Protein AF-A0A084VIP2-F1 (afdb_monomer_lite)

pLDDT: mean 84.29, std 18.74, range [33.94, 98.69]

Structure (mmCIF, N/CA/C/O backbone):
data_AF-A0A084VIP2-F1
#
_entry.id   AF-A0A084VIP2-F1
#
loop_
_atom_site.group_PDB
_atom_site.id
_atom_site.type_symbol
_atom_site.label_atom_id
_atom_site.label_alt_id
_atom_site.label_comp_id
_atom_site.label_asym_id
_atom_site.label_entity_id
_atom_site.label_seq_id
_atom_site.pdbx_PDB_ins_code
_atom_site.Cartn_x
_atom_site.Cartn_y
_atom_site.Cartn_z
_atom_site.occupancy
_atom_site.B_iso_or_equiv
_atom_site.auth_seq_id
_atom_site.auth_comp_id
_atom_site.auth_asym_id
_atom_site.auth_atom_id
_atom_site.pdbx_PDB_model_num
ATOM 1 N N . MET A 1 1 ? -12.030 6.579 34.244 1.00 34.41 1 MET A N 1
ATOM 2 C CA . MET A 1 1 ? -10.905 5.623 34.224 1.00 34.41 1 MET A CA 1
ATOM 3 C C . MET A 1 1 ? -10.570 5.376 32.767 1.00 34.41 1 MET A C 1
ATOM 5 O O . MET A 1 1 ? -11.435 4.895 32.051 1.00 34.41 1 MET A O 1
ATOM 9 N N . ALA A 1 2 ? -9.403 5.825 32.306 1.00 33.94 2 ALA A N 1
ATOM 10 C CA . ALA A 1 2 ? -8.971 5.608 30.931 1.00 33.94 2 ALA A CA 1
ATOM 11 C C . ALA A 1 2 ? -8.648 4.119 30.763 1.00 33.94 2 ALA A C 1
ATOM 13 O O . ALA A 1 2 ? -7.694 3.624 31.359 1.00 33.94 2 ALA A O 1
ATOM 14 N N . SER A 1 3 ? -9.492 3.402 30.023 1.00 40.38 3 SER A N 1
ATOM 15 C CA . SER A 1 3 ? -9.168 2.065 29.538 1.00 40.38 3 SER A CA 1
ATOM 16 C C . SER A 1 3 ? -7.944 2.210 28.644 1.00 40.38 3 SER A C 1
ATOM 18 O O . SER A 1 3 ? -8.031 2.834 27.589 1.00 40.38 3 SER A O 1
ATOM 20 N N . ALA A 1 4 ? -6.796 1.693 29.077 1.00 49.38 4 ALA A N 1
ATOM 21 C CA . ALA A 1 4 ? -5.682 1.472 28.171 1.00 49.38 4 ALA A CA 1
ATOM 22 C C . ALA A 1 4 ? -6.217 0.625 27.010 1.00 49.38 4 ALA A C 1
ATOM 24 O O . ALA A 1 4 ? -6.845 -0.406 27.255 1.00 49.38 4 ALA A O 1
ATOM 25 N N . ASN A 1 5 ? -6.047 1.085 25.771 1.00 54.66 5 ASN A N 1
ATOM 26 C CA . ASN A 1 5 ? -6.392 0.292 24.597 1.00 54.66 5 ASN A CA 1
ATOM 27 C C . ASN A 1 5 ? -5.588 -1.014 24.668 1.00 54.66 5 ASN A C 1
ATOM 29 O O . ASN A 1 5 ? -4.387 -1.029 24.418 1.00 54.66 5 ASN A O 1
ATOM 33 N N . GLN A 1 6 ? -6.241 -2.096 25.088 1.00 73.62 6 GLN A N 1
ATOM 34 C CA . GLN A 1 6 ? -5.638 -3.414 25.234 1.00 73.62 6 GLN A CA 1
ATOM 35 C C . GLN A 1 6 ? -5.679 -4.096 23.865 1.00 73.62 6 GLN A C 1
ATOM 37 O O . GLN A 1 6 ? -6.538 -4.929 23.586 1.00 73.62 6 GLN A O 1
ATOM 42 N N . PHE A 1 7 ? -4.774 -3.690 22.979 1.00 88.81 7 PHE A N 1
ATOM 43 C CA . PHE A 1 7 ? -4.465 -4.458 21.780 1.00 88.81 7 PHE A CA 1
ATOM 44 C C . PHE A 1 7 ? -3.098 -5.121 21.929 1.00 88.81 7 PHE A C 1
ATOM 46 O O . PHE A 1 7 ? -2.255 -4.707 22.724 1.00 88.81 7 PHE A O 1
ATOM 53 N N . GLN A 1 8 ? -2.893 -6.188 21.171 1.00 93.31 8 GLN A N 1
ATOM 54 C CA . GLN A 1 8 ? -1.613 -6.867 21.046 1.00 93.31 8 GLN A CA 1
ATOM 55 C C . GLN A 1 8 ? -1.122 -6.703 19.618 1.00 93.31 8 GLN A C 1
ATOM 57 O O . GLN A 1 8 ? -1.891 -6.939 18.692 1.00 93.31 8 GLN A O 1
ATOM 62 N N . ILE A 1 9 ? 0.146 -6.334 19.453 1.00 94.50 9 ILE A N 1
ATOM 63 C CA . ILE A 1 9 ? 0.820 -6.294 18.154 1.00 94.50 9 ILE A CA 1
ATOM 64 C C . ILE A 1 9 ? 1.781 -7.478 18.085 1.00 94.50 9 ILE A C 1
ATOM 66 O O . ILE A 1 9 ? 2.622 -7.655 18.968 1.00 94.50 9 ILE A O 1
ATOM 70 N N . GLN A 1 10 ? 1.669 -8.283 17.036 1.00 94.44 10 GLN A N 1
ATOM 71 C CA . GLN A 1 10 ? 2.548 -9.416 16.773 1.00 94.44 10 GLN A CA 1
ATOM 72 C C . GLN A 1 10 ? 3.010 -9.392 15.322 1.00 94.44 10 GLN A C 1
ATOM 74 O O . GLN A 1 10 ? 2.253 -9.054 14.421 1.00 94.44 10 GLN A O 1
ATOM 79 N N . GLU A 1 11 ? 4.252 -9.791 15.089 1.00 95.62 11 GLU A N 1
ATOM 80 C CA . GLU A 1 11 ? 4.781 -10.011 13.747 1.00 95.62 11 GLU A CA 1
ATOM 81 C C . GLU A 1 11 ? 4.811 -11.515 13.484 1.00 95.62 11 GLU A C 1
ATOM 83 O O . GLU A 1 11 ? 5.317 -12.285 14.303 1.00 95.62 11 GLU A O 1
ATOM 88 N N . LYS A 1 12 ? 4.209 -11.940 12.376 1.00 93.62 12 LYS A N 1
ATOM 89 C CA . LYS A 1 12 ? 3.992 -13.345 12.032 1.00 93.62 12 LYS A CA 1
ATOM 90 C C . LYS A 1 12 ? 4.479 -13.628 10.620 1.00 93.62 12 LYS A C 1
ATOM 92 O O . LYS A 1 12 ? 4.479 -12.751 9.764 1.00 93.62 12 LYS A O 1
ATOM 97 N N . GLN A 1 13 ? 4.852 -14.879 10.380 1.00 92.81 13 GLN A N 1
ATOM 98 C CA . GLN A 1 13 ? 5.067 -15.409 9.038 1.00 92.81 13 GLN A CA 1
ATOM 99 C C . GLN A 1 13 ? 3.823 -16.193 8.630 1.00 92.81 13 GLN A C 1
ATOM 101 O O . GLN A 1 13 ? 3.463 -17.164 9.294 1.00 92.81 13 GLN A O 1
ATOM 106 N N . ILE A 1 14 ? 3.151 -15.754 7.569 1.00 88.44 14 ILE A N 1
ATOM 107 C CA . ILE A 1 14 ? 1.922 -16.367 7.054 1.00 88.44 14 ILE A CA 1
ATOM 108 C C . ILE A 1 14 ? 2.112 -16.577 5.556 1.00 88.44 14 ILE A C 1
ATOM 110 O O . ILE A 1 14 ? 2.332 -15.621 4.819 1.00 88.44 14 ILE A O 1
ATOM 114 N N . ASP A 1 15 ? 2.066 -17.832 5.108 1.00 84.38 15 ASP A N 1
ATOM 115 C CA . ASP A 1 15 ? 2.255 -18.213 3.700 1.00 84.38 15 ASP A CA 1
ATOM 116 C C . ASP A 1 15 ? 3.543 -17.640 3.073 1.00 84.38 15 ASP A C 1
ATOM 118 O O . ASP A 1 15 ? 3.556 -17.198 1.927 1.00 84.38 15 ASP A O 1
ATOM 122 N N . GLY A 1 16 ? 4.629 -17.602 3.854 1.00 85.44 16 GLY A N 1
ATOM 123 C CA . GLY A 1 16 ? 5.923 -17.056 3.426 1.00 85.44 16 GLY A CA 1
ATOM 124 C C . GLY A 1 16 ? 6.008 -15.526 3.395 1.00 85.44 16 GLY A C 1
ATOM 125 O O . GLY A 1 16 ? 7.004 -14.995 2.913 1.00 85.44 16 GLY A O 1
ATOM 126 N N . ARG A 1 17 ? 4.990 -14.820 3.900 1.00 87.81 17 ARG A N 1
ATOM 127 C CA . ARG A 1 17 ? 4.944 -13.356 3.977 1.00 87.81 17 ARG A CA 1
ATOM 128 C C . ARG A 1 17 ? 5.006 -12.887 5.426 1.00 87.81 17 ARG A C 1
ATOM 130 O O . ARG A 1 17 ? 4.357 -13.462 6.304 1.00 87.81 17 ARG A O 1
ATOM 137 N N . THR A 1 18 ? 5.736 -11.801 5.661 1.00 94.00 18 THR A N 1
ATOM 138 C CA . THR A 1 18 ? 5.743 -11.105 6.951 1.00 94.00 18 THR A CA 1
ATOM 139 C C . THR A 1 18 ? 4.454 -10.295 7.102 1.00 94.00 18 THR A C 1
ATOM 141 O O . THR A 1 18 ? 4.144 -9.446 6.265 1.00 94.00 18 THR A O 1
ATOM 144 N N . VAL A 1 19 ? 3.716 -10.540 8.183 1.00 95.88 19 VAL A N 1
ATOM 145 C CA . VAL A 1 19 ? 2.449 -9.874 8.505 1.00 95.88 19 VAL A CA 1
ATOM 146 C C . VAL A 1 19 ? 2.528 -9.281 9.905 1.00 95.88 19 VAL A C 1
ATOM 148 O O . VAL A 1 19 ? 2.906 -9.975 10.850 1.00 95.88 19 VAL A O 1
ATOM 151 N N . ILE A 1 20 ? 2.129 -8.020 10.064 1.00 97.12 20 ILE A N 1
ATOM 152 C CA . ILE A 1 20 ? 1.879 -7.437 11.387 1.00 97.12 20 ILE A CA 1
ATOM 153 C C . ILE A 1 20 ? 0.404 -7.644 11.715 1.00 97.12 20 ILE A C 1
ATOM 155 O O . ILE A 1 20 ? -0.470 -7.098 11.051 1.00 97.12 20 ILE A O 1
ATOM 159 N N . GLU A 1 21 ? 0.119 -8.437 12.739 1.00 96.62 21 GLU A N 1
ATOM 160 C CA . GLU A 1 21 ? -1.232 -8.689 13.225 1.00 96.62 21 GLU A CA 1
ATOM 161 C C . GLU A 1 21 ? -1.470 -7.945 14.539 1.00 96.62 21 GLU A C 1
ATOM 163 O O . GLU A 1 21 ? -0.695 -8.049 15.491 1.00 96.62 21 GLU A O 1
ATOM 168 N N . ILE A 1 22 ? -2.558 -7.185 14.573 1.00 97.69 22 ILE A N 1
ATOM 169 C CA . ILE A 1 22 ? -2.972 -6.335 15.676 1.00 97.69 22 ILE A CA 1
ATOM 170 C C . ILE A 1 22 ? -4.345 -6.813 16.121 1.00 97.69 22 ILE A C 1
ATOM 172 O O . ILE A 1 22 ? -5.312 -6.685 15.374 1.00 97.69 22 ILE A O 1
ATOM 176 N N . THR A 1 23 ? -4.438 -7.372 17.324 1.00 96.94 23 THR A N 1
ATOM 177 C CA . THR A 1 23 ? -5.677 -7.973 17.837 1.00 96.94 23 THR A CA 1
ATOM 178 C C . THR A 1 23 ? -6.172 -7.261 19.086 1.00 96.94 23 THR A C 1
ATOM 180 O O . THR A 1 23 ? -5.371 -6.965 19.972 1.00 96.94 23 THR A O 1
ATOM 183 N N . GLY A 1 24 ? -7.479 -7.053 19.213 1.00 95.19 24 GLY A N 1
ATOM 184 C CA . GLY A 1 24 ? -8.096 -6.454 20.398 1.00 95.19 24 GLY A CA 1
ATOM 185 C C . GLY A 1 24 ? -9.598 -6.721 20.475 1.00 95.19 24 GLY A C 1
ATOM 186 O O . GLY A 1 24 ? -10.170 -7.366 19.601 1.00 95.19 24 GLY A O 1
ATOM 187 N N . VAL A 1 25 ? -10.253 -6.227 21.526 1.00 93.50 25 VAL A N 1
ATOM 188 C CA . VAL A 1 25 ? -11.727 -6.274 21.618 1.00 93.50 25 VAL A CA 1
ATOM 189 C C . VAL A 1 25 ? -12.334 -5.084 20.881 1.00 93.50 25 VAL A C 1
ATOM 191 O O . VAL A 1 25 ? -13.153 -5.253 19.981 1.00 93.50 25 VAL A O 1
ATOM 194 N N . GLN A 1 26 ? -11.858 -3.887 21.227 1.00 95.25 26 GLN A N 1
ATOM 195 C CA . GLN A 1 26 ? -12.171 -2.624 20.568 1.00 95.25 26 GLN A CA 1
ATOM 196 C C . GLN A 1 26 ? -10.855 -1.933 20.218 1.00 95.25 26 GLN A C 1
ATOM 198 O O . GLN A 1 26 ? -9.967 -1.831 21.068 1.00 95.25 26 GLN A O 1
ATOM 203 N N . ILE A 1 27 ? -10.710 -1.476 18.976 1.00 96.88 27 ILE A N 1
ATOM 204 C CA . ILE A 1 27 ? -9.491 -0.804 18.513 1.00 96.88 27 ILE A CA 1
ATOM 205 C C . ILE A 1 27 ? -9.851 0.572 17.968 1.00 96.88 27 ILE A C 1
ATOM 207 O O . ILE A 1 27 ? -10.703 0.713 17.094 1.00 96.88 27 ILE A O 1
ATOM 211 N N . VAL A 1 28 ? -9.159 1.598 18.456 1.00 97.19 28 VAL A N 1
ATOM 212 C CA . VAL A 1 28 ? -9.254 2.956 17.914 1.00 97.19 28 VAL A CA 1
ATOM 213 C C . VAL A 1 28 ? -7.991 3.257 17.119 1.00 97.19 28 VAL A C 1
ATOM 215 O O . VAL A 1 28 ? -6.918 3.456 17.695 1.00 97.19 28 VAL A O 1
ATOM 218 N N . ILE A 1 29 ? -8.135 3.330 15.797 1.00 96.94 29 ILE A N 1
ATOM 219 C CA . ILE A 1 29 ? -7.083 3.743 14.868 1.00 96.94 29 ILE A CA 1
ATOM 220 C C . ILE A 1 29 ? -6.960 5.266 14.962 1.00 96.94 29 ILE A C 1
ATOM 222 O O . ILE A 1 29 ? -7.592 6.016 14.222 1.00 96.94 29 ILE A O 1
ATOM 226 N N . SER A 1 30 ? -6.198 5.704 15.957 1.00 96.75 30 SER A N 1
ATOM 227 C CA . SER A 1 30 ? -5.865 7.098 16.266 1.00 96.75 30 SER A CA 1
ATOM 228 C C . SER A 1 30 ? -4.427 7.417 15.862 1.00 96.75 30 SER A C 1
ATOM 230 O O . SER A 1 30 ? -3.646 6.507 15.600 1.00 96.75 30 SER A O 1
ATOM 232 N N . ASP A 1 31 ? -4.038 8.692 15.885 1.00 95.06 31 ASP A N 1
ATOM 233 C CA . ASP A 1 31 ? -2.664 9.095 15.547 1.00 95.06 31 ASP A CA 1
ATOM 234 C C . ASP A 1 31 ? -1.617 8.424 16.461 1.00 95.06 31 ASP A C 1
ATOM 236 O O . ASP A 1 31 ? -0.540 8.050 16.004 1.00 95.06 31 ASP A O 1
ATOM 240 N N . LEU A 1 32 ? -1.950 8.194 17.740 1.00 93.62 32 LEU A N 1
ATOM 241 C CA . LEU A 1 32 ? -1.085 7.458 18.673 1.00 93.62 32 LEU A CA 1
ATOM 242 C C . LEU A 1 32 ? -0.939 5.983 18.284 1.00 93.62 32 LEU A C 1
ATOM 244 O O . LEU A 1 32 ? 0.167 5.449 18.312 1.00 93.62 32 LEU A O 1
ATOM 248 N N . PHE A 1 33 ? -2.045 5.344 17.897 1.00 94.75 33 PHE A N 1
ATOM 249 C CA . PHE A 1 33 ? -2.036 3.967 17.406 1.00 94.75 33 PHE A CA 1
ATOM 250 C C . PHE A 1 33 ? -1.199 3.853 16.127 1.00 94.75 33 PHE A C 1
ATOM 252 O O . PHE A 1 33 ? -0.332 2.990 16.032 1.00 94.75 33 PHE A O 1
ATOM 259 N N . ILE A 1 34 ? -1.408 4.759 15.168 1.00 96.31 34 ILE A N 1
ATOM 260 C CA . ILE A 1 34 ? -0.655 4.779 13.912 1.00 96.31 34 ILE A CA 1
ATOM 261 C C . ILE A 1 34 ? 0.834 4.968 14.173 1.00 96.31 34 ILE A C 1
ATOM 263 O O . ILE A 1 34 ? 1.629 4.204 13.639 1.00 96.31 34 ILE A O 1
ATOM 267 N N . HIS A 1 35 ? 1.225 5.885 15.057 1.00 95.06 35 HIS A N 1
ATOM 268 C CA . HIS A 1 35 ? 2.633 6.078 15.399 1.00 95.06 35 HIS A CA 1
ATOM 269 C C . HIS A 1 35 ? 3.296 4.801 15.954 1.00 95.06 35 HIS A C 1
ATOM 271 O O . HIS A 1 35 ? 4.450 4.500 15.629 1.00 95.06 35 HIS A O 1
ATOM 277 N N . GLU A 1 36 ? 2.589 4.034 16.788 1.00 94.38 36 GLU A N 1
ATOM 278 C CA . GLU A 1 36 ? 3.085 2.757 17.316 1.00 94.38 36 GLU A CA 1
ATOM 279 C C . GLU A 1 36 ? 3.261 1.712 16.203 1.00 94.38 36 GLU A C 1
ATOM 281 O O . GLU A 1 36 ? 4.320 1.084 16.099 1.00 94.38 36 GLU A O 1
ATOM 286 N N . VAL A 1 37 ? 2.271 1.582 15.315 1.00 95.50 37 VAL A N 1
ATOM 287 C CA . VAL A 1 37 ? 2.325 0.647 14.181 1.00 95.50 37 VAL A CA 1
ATOM 288 C C . VAL A 1 37 ? 3.413 1.041 13.180 1.00 95.50 37 VAL A C 1
ATOM 290 O O . VAL A 1 37 ? 4.195 0.192 12.759 1.00 95.50 37 VAL A O 1
ATOM 293 N N . GLU A 1 38 ? 3.540 2.323 12.845 1.00 96.19 38 GLU A N 1
ATOM 294 C CA . GLU A 1 38 ? 4.585 2.839 11.953 1.00 96.19 38 GLU A CA 1
ATOM 295 C C . GLU A 1 38 ? 5.990 2.634 12.527 1.00 96.19 38 GLU A C 1
ATOM 297 O O . GLU A 1 38 ? 6.930 2.330 11.791 1.00 96.19 38 GLU A O 1
ATOM 302 N N . SER A 1 39 ? 6.148 2.753 13.849 1.00 93.94 39 SER A N 1
ATOM 303 C CA . SER A 1 39 ? 7.419 2.455 14.521 1.00 93.94 39 SER A CA 1
ATOM 304 C C . SER A 1 39 ? 7.813 0.986 14.352 1.00 93.94 39 SER A C 1
ATOM 306 O O . SER A 1 39 ? 8.994 0.686 14.172 1.00 93.94 39 SER A O 1
ATOM 308 N N . LYS A 1 40 ? 6.830 0.076 14.351 1.00 92.62 40 LYS A N 1
ATOM 309 C CA . LYS A 1 40 ? 7.043 -1.348 14.080 1.00 92.62 40 LYS A CA 1
ATOM 310 C C . LYS A 1 40 ? 7.307 -1.621 12.596 1.00 92.62 40 LYS A C 1
ATOM 312 O O . LYS A 1 40 ? 8.224 -2.378 12.286 1.00 92.62 40 LYS A O 1
ATOM 317 N N . LEU A 1 41 ? 6.572 -0.971 11.690 1.00 92.94 41 LEU A N 1
ATOM 318 C CA . LEU A 1 41 ? 6.761 -1.094 10.239 1.00 92.94 41 LEU A CA 1
ATOM 319 C C . LEU A 1 41 ? 8.168 -0.683 9.801 1.00 92.94 41 LEU A C 1
ATOM 321 O O . LEU A 1 41 ? 8.777 -1.377 8.999 1.00 92.94 41 LEU A O 1
ATOM 325 N N . LYS A 1 42 ? 8.740 0.378 10.384 1.00 91.81 42 LYS A N 1
ATOM 326 C CA . LYS A 1 42 ? 10.125 0.807 10.100 1.00 91.81 42 LYS A CA 1
ATOM 327 C C . LYS A 1 42 ? 11.189 -0.243 10.442 1.00 91.81 42 LYS A C 1
ATOM 329 O O . LYS A 1 42 ? 12.324 -0.120 9.995 1.00 91.81 42 LYS A O 1
ATOM 334 N N . GLN A 1 43 ? 10.848 -1.237 11.260 1.00 91.81 43 GLN A N 1
ATOM 335 C CA . GLN A 1 43 ? 11.746 -2.305 11.706 1.00 91.81 43 GLN A CA 1
ATOM 336 C C . GLN A 1 43 ? 11.388 -3.667 11.093 1.00 91.81 43 GLN A C 1
ATOM 338 O O . GLN A 1 43 ? 12.000 -4.669 11.453 1.00 91.81 43 GLN A O 1
ATOM 343 N N . SER A 1 44 ? 10.393 -3.716 10.204 1.00 92.25 44 SER A N 1
ATOM 344 C CA . SER A 1 44 ? 9.842 -4.949 9.648 1.00 92.25 44 SER A CA 1
ATOM 345 C C . SER A 1 44 ? 9.810 -4.893 8.121 1.00 92.25 44 SER A C 1
ATOM 347 O O . SER A 1 44 ? 9.668 -3.833 7.519 1.00 92.25 44 SER A O 1
ATOM 349 N N . SER A 1 45 ? 9.906 -6.059 7.482 1.00 92.62 45 SER A N 1
ATOM 350 C CA . SER A 1 45 ? 9.650 -6.221 6.047 1.00 92.62 45 SER A CA 1
ATOM 351 C C . SER A 1 45 ? 8.175 -6.484 5.735 1.00 92.62 45 SER A C 1
ATOM 353 O O . SER A 1 45 ? 7.853 -6.907 4.630 1.00 92.62 45 SER A O 1
ATOM 355 N N . ALA A 1 46 ? 7.272 -6.279 6.701 1.00 94.50 46 ALA A N 1
AT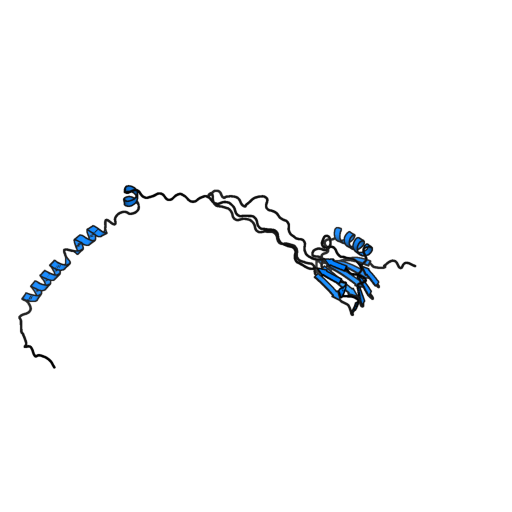OM 356 C CA . ALA A 1 46 ? 5.856 -6.555 6.524 1.00 94.50 46 ALA A CA 1
ATOM 357 C C . ALA A 1 46 ? 5.264 -5.811 5.321 1.00 94.50 46 ALA A C 1
ATOM 359 O O . ALA A 1 46 ? 5.397 -4.592 5.163 1.00 94.50 46 ALA A O 1
ATOM 360 N N . GLU A 1 47 ? 4.577 -6.577 4.484 1.00 91.94 47 GLU A N 1
ATOM 36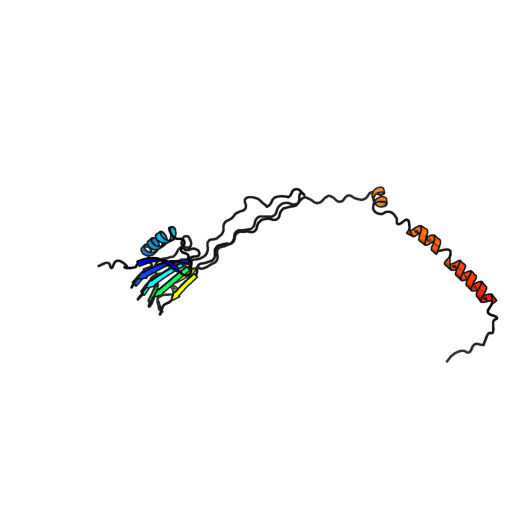1 C CA . GLU A 1 47 ? 3.802 -6.080 3.346 1.00 91.94 47 GLU A CA 1
ATOM 362 C C . GLU A 1 47 ? 2.308 -6.039 3.672 1.00 91.94 47 GLU A C 1
ATOM 364 O O . GLU A 1 47 ? 1.539 -5.418 2.947 1.00 91.94 47 GLU A O 1
ATOM 369 N N . GLU A 1 48 ? 1.887 -6.689 4.760 1.00 95.62 48 GLU A N 1
ATOM 370 C CA . GLU A 1 48 ? 0.490 -6.803 5.165 1.00 95.62 48 GLU A CA 1
ATOM 371 C C . GLU A 1 48 ? 0.321 -6.486 6.656 1.00 95.62 48 GLU A C 1
ATOM 373 O O . GLU A 1 48 ? 1.069 -6.973 7.510 1.00 95.62 48 GLU A O 1
ATOM 378 N N . ILE A 1 49 ? -0.685 -5.672 6.964 1.00 97.75 49 ILE A N 1
ATOM 379 C CA . ILE A 1 49 ? -1.093 -5.312 8.316 1.00 97.75 49 ILE A CA 1
ATOM 380 C C . ILE A 1 49 ? -2.533 -5.781 8.510 1.00 97.75 49 ILE A C 1
ATOM 382 O O . ILE A 1 49 ? -3.428 -5.401 7.757 1.00 97.75 49 ILE A O 1
ATOM 386 N N . ARG A 1 50 ? -2.770 -6.597 9.537 1.00 97.62 50 ARG A N 1
ATOM 387 C CA . ARG A 1 50 ? -4.098 -7.087 9.917 1.00 97.62 50 ARG A CA 1
ATOM 388 C C . ARG A 1 50 ? -4.525 -6.442 11.220 1.00 97.62 50 ARG A C 1
ATOM 390 O O . ARG A 1 50 ? -3.868 -6.631 12.233 1.00 97.62 50 ARG A O 1
ATOM 397 N N . ILE A 1 51 ? -5.634 -5.721 11.208 1.00 98.06 51 ILE A N 1
ATOM 398 C CA . ILE A 1 51 ? -6.248 -5.118 12.388 1.00 98.06 51 ILE A CA 1
ATOM 399 C C . ILE A 1 51 ? -7.544 -5.874 12.658 1.00 98.06 51 ILE A C 1
ATOM 401 O O . ILE A 1 51 ? -8.505 -5.774 11.897 1.00 98.06 51 ILE A O 1
ATOM 405 N N . ILE A 1 52 ? -7.553 -6.663 13.726 1.00 97.62 52 ILE A N 1
ATOM 406 C CA . ILE A 1 52 ? -8.623 -7.595 14.063 1.00 97.62 52 ILE A CA 1
ATOM 407 C C . ILE A 1 52 ? -9.204 -7.201 15.418 1.00 97.62 52 ILE A C 1
ATOM 409 O O . ILE A 1 52 ? -8.534 -7.290 16.447 1.00 97.62 52 ILE A O 1
ATOM 413 N N . ALA A 1 53 ? -10.466 -6.794 15.431 1.00 96.00 53 ALA A N 1
ATOM 414 C CA . ALA A 1 53 ? -11.221 -6.558 16.650 1.00 96.00 53 ALA A CA 1
ATOM 415 C C . ALA A 1 53 ? -12.372 -7.557 16.765 1.00 96.00 53 ALA A C 1
ATOM 417 O O . ALA A 1 53 ? -13.019 -7.877 15.771 1.00 96.00 53 ALA A O 1
ATOM 418 N N . THR A 1 54 ? -12.667 -8.043 17.969 1.00 93.06 54 THR A N 1
ATOM 419 C CA . THR A 1 54 ? -13.832 -8.924 18.161 1.00 93.06 54 THR A CA 1
ATOM 420 C C . THR A 1 54 ? -15.155 -8.161 18.135 1.00 93.06 54 THR A C 1
ATOM 422 O O . THR A 1 54 ? -16.167 -8.741 17.759 1.00 93.06 54 THR A O 1
ATOM 425 N N . GLU A 1 55 ? -15.159 -6.882 18.526 1.00 93.12 55 GLU A N 1
ATOM 426 C CA . GLU A 1 55 ? -16.358 -6.036 18.540 1.00 93.12 55 GLU A CA 1
ATOM 427 C C . GLU A 1 55 ? -16.263 -4.917 17.504 1.00 93.12 55 GLU A C 1
ATOM 429 O O . GLU A 1 55 ? -16.913 -4.989 16.462 1.00 93.12 55 GLU A O 1
ATOM 434 N N . CYS A 1 56 ? -15.462 -3.877 17.766 1.00 95.56 56 CYS A N 1
ATOM 435 C CA . CYS A 1 56 ? -15.469 -2.686 16.925 1.00 95.56 56 CYS A CA 1
ATOM 436 C C . CYS A 1 56 ? -14.090 -2.106 16.608 1.00 95.56 56 CYS A C 1
ATOM 438 O O . CYS A 1 56 ? -13.154 -2.153 17.411 1.00 95.56 56 CYS A O 1
ATOM 440 N N . ILE A 1 57 ? -13.993 -1.505 15.421 1.00 98.25 57 ILE A N 1
ATOM 441 C CA . ILE A 1 57 ? -12.860 -0.675 15.011 1.00 98.25 57 ILE A CA 1
ATOM 442 C C . ILE A 1 57 ? -13.363 0.736 14.731 1.00 98.25 57 ILE A C 1
ATOM 444 O O . ILE A 1 57 ? -14.262 0.941 13.918 1.00 98.25 57 ILE A O 1
ATOM 448 N N . THR A 1 58 ? -12.763 1.726 15.388 1.00 98.31 58 THR A N 1
ATOM 449 C CA . THR A 1 58 ? -13.001 3.141 15.085 1.00 98.31 58 THR A CA 1
ATOM 450 C C . THR A 1 58 ? -11.843 3.685 14.265 1.00 98.31 58 THR A C 1
ATOM 452 O O . THR A 1 58 ? -10.714 3.751 14.750 1.00 98.31 58 THR A O 1
ATOM 455 N N . ILE A 1 59 ? -12.124 4.106 13.035 1.00 98.50 59 ILE A N 1
ATOM 456 C CA . ILE A 1 59 ? -11.154 4.755 12.158 1.00 98.50 59 ILE A CA 1
ATOM 457 C C . ILE A 1 59 ? -11.157 6.257 12.453 1.00 98.50 59 ILE A C 1
ATOM 459 O O . ILE A 1 59 ? -12.187 6.931 12.352 1.00 98.50 59 ILE A O 1
ATOM 463 N N . GLY A 1 60 ? -10.002 6.786 12.850 1.00 97.94 60 GLY A N 1
ATOM 464 C CA . GLY A 1 60 ? -9.843 8.185 13.242 1.00 97.94 60 GLY A CA 1
ATOM 465 C C . GLY A 1 60 ? -8.463 8.765 12.945 1.00 97.94 60 GLY A C 1
ATOM 466 O O . GLY A 1 60 ? -8.112 9.791 13.529 1.00 97.94 60 GLY A O 1
ATOM 467 N N . ALA A 1 61 ? -7.690 8.143 12.058 1.00 98.19 61 ALA A N 1
ATOM 468 C CA . ALA A 1 61 ? -6.381 8.620 11.635 1.00 98.19 61 ALA A CA 1
ATOM 469 C C . ALA A 1 61 ? -6.120 8.291 10.163 1.00 98.19 61 ALA A C 1
ATOM 471 O O . ALA A 1 61 ? -6.648 7.310 9.627 1.00 98.19 61 ALA A O 1
ATOM 472 N N . ASP A 1 62 ? -5.307 9.143 9.545 1.00 98.44 62 ASP A N 1
ATOM 473 C CA . ASP A 1 62 ? -4.847 8.996 8.169 1.00 98.44 62 ASP A CA 1
ATOM 474 C C . ASP A 1 62 ? -3.694 7.995 8.084 1.00 98.44 62 ASP A C 1
ATOM 476 O O . ASP A 1 62 ? -2.882 7.889 9.005 1.00 98.44 62 ASP A O 1
ATOM 480 N N . LEU A 1 63 ? -3.580 7.325 6.938 1.00 98.31 63 LEU A N 1
ATOM 481 C CA . LEU A 1 63 ? -2.401 6.543 6.571 1.00 98.31 63 LEU A CA 1
ATOM 482 C C . LEU A 1 63 ? -1.714 7.268 5.427 1.00 98.31 63 LEU A C 1
ATOM 484 O O . LEU A 1 63 ? -2.303 7.454 4.363 1.00 98.31 63 LEU A O 1
ATOM 488 N N . LYS A 1 64 ? -0.489 7.734 5.665 1.00 97.94 64 LYS A N 1
ATOM 489 C CA . LYS A 1 64 ? 0.245 8.545 4.692 1.00 97.94 64 LYS A CA 1
ATOM 490 C C . LYS A 1 64 ? 1.092 7.659 3.789 1.00 97.94 64 LYS A C 1
ATOM 492 O O . LYS A 1 64 ? 1.906 6.879 4.289 1.00 97.94 64 LYS A O 1
ATOM 497 N N . GLN A 1 65 ? 0.989 7.878 2.480 1.00 96.81 65 GLN A N 1
ATOM 498 C CA . GLN A 1 65 ? 1.736 7.147 1.451 1.00 96.81 65 GLN A CA 1
ATOM 499 C C . GLN A 1 65 ? 3.242 7.084 1.726 1.00 96.81 65 GLN A C 1
ATOM 501 O O . GLN A 1 65 ? 3.850 6.042 1.535 1.00 96.81 65 GLN A O 1
ATOM 506 N N . THR A 1 66 ? 3.830 8.123 2.326 1.00 95.25 66 THR A N 1
ATOM 507 C CA . THR A 1 66 ? 5.253 8.153 2.718 1.00 95.25 66 THR A CA 1
ATOM 508 C C . THR A 1 66 ? 5.714 6.982 3.594 1.00 95.25 66 THR A C 1
ATOM 510 O O . THR A 1 66 ? 6.910 6.735 3.685 1.00 95.25 66 THR A O 1
ATOM 513 N N . ILE A 1 67 ? 4.797 6.315 4.303 1.00 95.56 67 ILE A N 1
ATOM 514 C CA . ILE A 1 67 ? 5.095 5.158 5.164 1.00 95.56 67 ILE A CA 1
ATOM 515 C C . ILE A 1 67 ? 4.295 3.924 4.727 1.00 95.56 67 ILE A C 1
ATOM 517 O O . ILE A 1 67 ? 4.777 2.800 4.849 1.00 95.56 67 ILE A O 1
ATOM 521 N N . TRP A 1 68 ? 3.079 4.131 4.224 1.00 97.50 68 TRP A N 1
ATOM 522 C CA . TRP A 1 68 ? 2.123 3.068 3.915 1.00 97.50 68 TRP A CA 1
ATOM 523 C C . TRP A 1 68 ? 2.094 2.662 2.436 1.00 97.50 68 TRP A C 1
ATOM 525 O O . TRP A 1 68 ? 1.273 1.822 2.066 1.00 97.50 68 TRP A O 1
ATOM 535 N N . HIS A 1 69 ? 2.979 3.216 1.600 1.00 96.62 69 HIS A N 1
ATOM 536 C CA . HIS A 1 69 ? 3.067 2.854 0.187 1.00 96.62 69 HIS A CA 1
ATOM 537 C C . HIS A 1 69 ? 3.209 1.337 -0.011 1.00 96.62 69 HIS A C 1
ATOM 539 O O . HIS A 1 69 ? 3.934 0.655 0.720 1.00 96.62 69 HIS A O 1
ATOM 545 N N . GLY A 1 70 ? 2.433 0.796 -0.952 1.00 95.38 70 GLY A N 1
ATOM 546 C CA . GLY A 1 70 ? 2.449 -0.628 -1.298 1.00 95.38 70 GLY A CA 1
ATOM 547 C C . GLY A 1 70 ? 1.932 -1.584 -0.211 1.00 95.38 70 GLY A C 1
ATOM 548 O O . GLY A 1 70 ? 1.914 -2.795 -0.433 1.00 95.38 70 GLY A O 1
ATOM 549 N N . LYS A 1 71 ? 1.497 -1.098 0.964 1.00 96.12 71 LYS A N 1
ATOM 550 C CA . LYS A 1 71 ? 1.079 -1.963 2.079 1.00 96.12 71 LYS A CA 1
ATOM 551 C C . LYS A 1 71 ? -0.357 -2.445 1.940 1.00 96.12 71 LYS A C 1
ATOM 553 O O . LYS A 1 71 ? -1.283 -1.673 1.714 1.00 96.12 71 LYS A O 1
ATOM 558 N N . ASN A 1 72 ? -0.548 -3.739 2.164 1.00 97.00 72 ASN A N 1
ATOM 559 C CA . ASN A 1 72 ? -1.861 -4.350 2.263 1.00 97.00 72 ASN A CA 1
ATOM 560 C C . ASN A 1 72 ? -2.421 -4.172 3.675 1.00 97.00 72 ASN A C 1
ATOM 562 O O . ASN A 1 72 ? -1.733 -4.407 4.667 1.00 97.00 72 ASN A O 1
ATOM 566 N N . ILE A 1 73 ? -3.688 -3.794 3.772 1.00 98.00 73 ILE A N 1
ATOM 567 C CA . ILE A 1 73 ? -4.388 -3.571 5.030 1.00 98.00 73 ILE A CA 1
ATOM 568 C C . ILE A 1 73 ? -5.618 -4.461 5.059 1.00 98.00 73 ILE A C 1
ATOM 570 O O . ILE A 1 73 ? -6.461 -4.416 4.164 1.00 98.00 73 ILE A O 1
ATOM 574 N N . VAL A 1 74 ? -5.745 -5.240 6.124 1.00 97.88 74 VAL A N 1
ATOM 575 C CA . VAL A 1 74 ? -6.930 -6.043 6.406 1.00 97.88 74 VAL A CA 1
ATOM 576 C C . VAL A 1 74 ? -7.538 -5.557 7.709 1.00 97.88 74 VAL A C 1
ATOM 578 O O . VAL A 1 74 ? -6.868 -5.514 8.736 1.00 97.88 74 VAL A O 1
ATOM 581 N N . VAL A 1 75 ? -8.818 -5.219 7.674 1.00 97.75 75 VAL A N 1
ATOM 582 C CA . VAL A 1 75 ? -9.612 -4.823 8.835 1.00 97.75 75 VAL A CA 1
ATOM 583 C C . VAL A 1 75 ? -10.692 -5.874 9.034 1.00 97.75 75 VAL A C 1
ATOM 585 O O . VAL A 1 75 ? -11.468 -6.137 8.118 1.00 97.75 75 VAL A O 1
ATOM 588 N N . LEU A 1 76 ? -10.748 -6.470 10.221 1.00 97.62 76 LEU A N 1
ATOM 589 C CA . LEU A 1 76 ? -11.761 -7.453 10.592 1.00 97.62 76 LEU A CA 1
ATOM 590 C C . LEU A 1 76 ? -12.408 -7.041 11.912 1.00 97.62 76 LEU A C 1
ATOM 592 O O . LEU A 1 76 ? -11.722 -6.964 12.927 1.00 97.62 76 LEU A O 1
ATOM 596 N N . ALA A 1 77 ? -13.713 -6.780 11.900 1.00 97.00 77 ALA A N 1
ATOM 597 C CA . ALA A 1 77 ? -14.488 -6.457 13.100 1.00 97.00 77 ALA A CA 1
ATOM 598 C C . ALA A 1 77 ? -15.980 -6.717 12.888 1.00 97.00 77 ALA A C 1
ATOM 600 O O . ALA A 1 77 ? -16.442 -6.685 11.750 1.00 97.00 77 ALA A O 1
ATOM 601 N N . ASP A 1 78 ? -16.764 -6.895 13.955 1.00 96.38 78 ASP A N 1
ATOM 602 C CA . ASP A 1 78 ? -18.225 -6.922 13.805 1.00 96.38 78 ASP A CA 1
ATOM 603 C C . ASP A 1 78 ? -18.745 -5.554 13.334 1.00 96.38 78 ASP A C 1
ATOM 605 O O . ASP A 1 78 ? -19.492 -5.487 12.364 1.00 96.38 78 ASP A O 1
ATOM 609 N N . TRP A 1 79 ? -18.263 -4.457 13.925 1.00 96.06 79 TRP A N 1
ATOM 610 C CA . TRP A 1 79 ? -18.642 -3.086 13.569 1.00 96.06 79 TRP A CA 1
ATOM 611 C C . TRP A 1 79 ? -17.423 -2.220 13.196 1.00 96.06 79 TRP A C 1
ATOM 613 O O . TRP A 1 79 ? -16.448 -2.173 13.945 1.00 96.06 79 TRP A O 1
ATOM 623 N N . VAL A 1 80 ? -17.499 -1.415 12.125 1.00 98.38 80 VAL A N 1
ATOM 624 C CA . VAL A 1 80 ? -16.529 -0.325 11.861 1.00 98.38 80 VAL A CA 1
ATOM 625 C C . VAL A 1 80 ? -17.199 1.055 11.871 1.00 98.38 80 VAL A C 1
ATOM 627 O O . VAL A 1 80 ? -18.190 1.260 11.182 1.00 98.38 80 VAL A O 1
ATOM 630 N N . THR A 1 81 ? -16.654 2.031 12.602 1.00 98.38 81 THR A N 1
ATOM 631 C CA . THR A 1 81 ? -17.120 3.437 12.572 1.00 98.38 81 THR A CA 1
ATOM 632 C C . THR A 1 81 ? -16.003 4.351 12.098 1.00 98.38 81 THR A C 1
ATOM 634 O O . THR A 1 81 ? -14.892 4.307 12.622 1.00 98.38 81 THR A O 1
ATOM 637 N N . VAL A 1 82 ? -16.299 5.237 11.149 1.00 98.62 82 VAL A N 1
ATOM 638 C CA . VAL A 1 82 ? -15.381 6.305 10.740 1.00 98.62 82 VAL A CA 1
ATOM 639 C C . VAL A 1 82 ? -15.743 7.577 11.512 1.00 98.62 82 VAL A C 1
ATOM 641 O O . VAL A 1 82 ? -16.843 8.117 11.384 1.00 98.62 82 VAL A O 1
ATOM 644 N N . SER A 1 83 ? -14.836 8.032 12.376 1.00 97.19 83 SER A N 1
ATOM 645 C CA . SER A 1 83 ? -15.112 9.106 13.350 1.00 97.19 83 SER A CA 1
ATOM 646 C C . SER A 1 83 ? -14.941 10.521 12.790 1.00 97.19 83 SER A C 1
ATOM 648 O O . SER A 1 83 ? -15.522 11.467 13.321 1.00 97.19 83 SER A O 1
ATOM 650 N N . LYS A 1 84 ? -14.153 10.677 11.724 1.00 97.06 84 LYS A N 1
ATOM 651 C CA . LYS A 1 84 ? -13.907 11.937 11.008 1.00 97.06 84 LYS A CA 1
ATOM 652 C C . LYS A 1 84 ? -13.471 11.635 9.574 1.00 97.06 84 LYS A C 1
ATOM 654 O O . LYS A 1 84 ? -13.147 10.489 9.279 1.00 97.06 84 LYS A O 1
ATOM 659 N N . SER A 1 85 ? -13.418 12.648 8.711 1.00 98.38 85 SER A N 1
ATOM 660 C CA . SER A 1 85 ? -12.817 12.494 7.382 1.00 98.38 85 SER A CA 1
ATOM 661 C C . SER A 1 85 ? -11.360 12.054 7.498 1.00 98.38 85 SER A C 1
ATOM 663 O O . SER A 1 85 ? -10.569 12.725 8.163 1.00 98.38 85 SER A O 1
ATOM 665 N N . VAL A 1 86 ? -11.037 10.929 6.870 1.00 98.25 86 VAL A N 1
ATOM 666 C CA . VAL A 1 86 ? -9.722 10.286 6.892 1.00 98.25 86 VAL A CA 1
ATOM 667 C C . VAL A 1 86 ? -9.382 9.733 5.513 1.00 98.25 86 VAL A C 1
ATOM 669 O O . VAL A 1 86 ? -10.257 9.284 4.768 1.00 98.25 86 VAL A O 1
ATOM 672 N N . THR A 1 87 ? -8.099 9.750 5.183 1.00 98.69 87 THR A N 1
ATOM 673 C CA . THR A 1 87 ? -7.547 9.189 3.953 1.00 98.69 87 THR A CA 1
ATOM 674 C C . THR A 1 87 ? -6.547 8.097 4.288 1.00 98.69 87 THR A C 1
ATOM 676 O O . THR A 1 87 ? -5.593 8.306 5.036 1.00 98.69 87 THR A O 1
ATOM 679 N N . TRP A 1 88 ? -6.770 6.920 3.723 1.00 98.62 88 TRP A N 1
ATOM 680 C CA . TRP A 1 88 ? -5.839 5.806 3.752 1.00 98.62 88 TRP A CA 1
ATOM 681 C C . TRP A 1 88 ? -5.158 5.712 2.395 1.00 98.62 88 TRP A C 1
ATOM 683 O O . TRP A 1 88 ? -5.751 5.219 1.437 1.00 98.62 88 TRP A O 1
ATOM 693 N N . ASP A 1 89 ? -3.934 6.224 2.310 1.00 98.62 89 ASP A N 1
ATOM 694 C CA . ASP A 1 89 ? -3.148 6.205 1.084 1.00 98.62 89 ASP A CA 1
ATOM 695 C C . ASP A 1 89 ? -2.088 5.106 1.142 1.00 98.62 89 ASP A C 1
ATOM 697 O O . ASP A 1 89 ? -1.057 5.231 1.805 1.00 98.62 89 ASP A O 1
ATOM 701 N N . VAL A 1 90 ? -2.394 4.014 0.447 1.00 98.31 90 VAL A N 1
ATOM 702 C CA . VAL A 1 90 ? -1.532 2.842 0.266 1.00 98.31 90 VAL A CA 1
ATOM 703 C C . VAL A 1 90 ? -0.980 2.770 -1.159 1.00 98.31 90 VAL A C 1
ATOM 705 O O . VAL A 1 90 ? -0.499 1.721 -1.589 1.00 98.31 90 VAL A O 1
ATOM 708 N N . SER A 1 91 ? -1.063 3.863 -1.925 1.00 98.50 91 SER A N 1
ATOM 709 C CA . SER A 1 91 ? -0.547 3.919 -3.296 1.00 98.50 91 SER A CA 1
ATOM 710 C C . SER A 1 91 ? 0.947 3.597 -3.337 1.00 98.50 91 SER A C 1
ATOM 712 O O . SER A 1 91 ? 1.680 3.930 -2.409 1.00 98.50 91 SER A O 1
ATOM 714 N N . GLY A 1 92 ? 1.406 2.952 -4.405 1.00 97.75 92 GLY A N 1
ATOM 715 C CA . GLY A 1 92 ? 2.814 2.607 -4.579 1.00 97.75 92 GLY A CA 1
ATOM 716 C C . GLY A 1 92 ? 3.703 3.848 -4.670 1.00 97.75 92 GLY A C 1
ATOM 717 O O . GLY A 1 92 ? 3.255 4.927 -5.066 1.00 97.75 92 GLY A O 1
ATOM 718 N N . ALA A 1 93 ? 4.968 3.701 -4.292 1.00 97.12 93 ALA A N 1
ATOM 719 C CA . ALA A 1 93 ? 5.992 4.707 -4.513 1.00 97.12 93 ALA A CA 1
ATOM 720 C C . ALA A 1 93 ? 6.360 4.829 -6.002 1.00 97.12 93 ALA A C 1
ATOM 722 O O . ALA A 1 93 ? 6.514 3.834 -6.719 1.00 97.12 93 ALA A O 1
ATOM 723 N N . ASP A 1 94 ? 6.532 6.068 -6.457 1.00 97.56 94 ASP A N 1
ATOM 724 C CA . ASP A 1 94 ? 7.098 6.360 -7.772 1.00 97.56 94 ASP A CA 1
ATOM 725 C C . ASP A 1 94 ? 8.567 5.923 -7.831 1.00 97.56 94 ASP A C 1
ATOM 727 O O . ASP A 1 94 ? 9.274 5.917 -6.822 1.00 97.56 94 ASP A O 1
ATOM 731 N N . ASN A 1 95 ? 9.037 5.600 -9.034 1.00 96.25 95 ASN A N 1
ATOM 732 C CA . ASN A 1 95 ? 10.451 5.389 -9.294 1.00 96.25 95 ASN A CA 1
ATOM 733 C C . ASN A 1 95 ? 11.042 6.626 -9.971 1.00 96.25 95 ASN A C 1
ATOM 735 O O . ASN A 1 95 ? 10.707 6.950 -11.112 1.00 96.25 95 ASN A O 1
ATOM 739 N N . ASP A 1 96 ? 11.921 7.322 -9.258 1.00 95.06 96 ASP A N 1
ATOM 740 C CA . ASP A 1 96 ? 12.551 8.562 -9.698 1.00 95.06 96 ASP A CA 1
ATOM 741 C C . ASP A 1 96 ? 13.940 8.339 -10.309 1.00 95.06 96 ASP A C 1
ATOM 743 O O . ASP A 1 96 ? 14.724 9.281 -10.402 1.00 95.06 96 ASP A O 1
ATOM 747 N N . HIS A 1 97 ? 14.256 7.115 -10.758 1.00 95.94 97 HIS A N 1
ATOM 748 C CA . HIS A 1 97 ? 15.531 6.850 -11.414 1.00 95.94 97 HIS A CA 1
ATOM 749 C C . HIS A 1 97 ? 15.743 7.775 -12.620 1.00 95.94 97 HIS A C 1
ATOM 751 O O . HIS A 1 97 ? 14.925 7.844 -13.541 1.00 95.94 97 HIS A O 1
ATOM 757 N N . VAL A 1 98 ? 16.886 8.460 -12.633 1.00 95.00 98 VAL A N 1
ATOM 758 C CA . VAL A 1 98 ? 17.288 9.342 -13.727 1.00 95.00 98 VAL A CA 1
ATOM 759 C C . VAL A 1 98 ? 18.630 8.887 -14.275 1.00 95.00 98 VAL A C 1
ATOM 761 O O . VAL A 1 98 ? 19.620 8.797 -13.546 1.00 95.00 98 VAL A O 1
ATOM 764 N N . TYR A 1 99 ? 18.677 8.671 -15.586 1.00 94.06 99 TYR A N 1
ATOM 765 C CA . TYR A 1 99 ? 19.928 8.483 -16.303 1.00 94.06 99 TYR A CA 1
ATOM 766 C C . TYR A 1 99 ? 20.645 9.824 -16.458 1.00 94.06 99 TYR A C 1
ATOM 768 O O . TYR A 1 99 ? 20.088 10.783 -16.986 1.00 94.06 99 TYR A O 1
ATOM 776 N N . SER A 1 100 ? 21.894 9.900 -15.999 1.00 94.75 100 SER A N 1
ATOM 777 C CA . SER A 1 100 ? 22.690 11.132 -16.059 1.00 94.75 100 SER A CA 1
ATOM 778 C C . SER A 1 100 ? 23.214 11.457 -17.459 1.00 94.75 100 SER A C 1
ATOM 780 O O . SER A 1 100 ? 23.555 12.605 -17.724 1.00 94.75 100 SER A O 1
ATOM 782 N N . ASN A 1 101 ? 23.275 10.460 -18.344 1.00 94.38 101 ASN A N 1
ATOM 783 C CA . ASN A 1 101 ? 23.782 10.574 -19.708 1.00 94.38 101 ASN A CA 1
ATOM 784 C C . ASN A 1 101 ? 22.909 9.756 -20.669 1.00 94.38 101 ASN A C 1
ATOM 786 O O . ASN A 1 101 ? 22.248 8.804 -20.245 1.00 94.38 101 ASN A O 1
ATOM 790 N N . ASN A 1 102 ? 22.967 10.074 -21.964 1.00 92.31 102 ASN A N 1
ATOM 791 C CA . ASN A 1 102 ? 22.438 9.196 -23.009 1.00 92.31 102 ASN A CA 1
ATOM 792 C C . ASN A 1 102 ? 23.282 7.913 -23.138 1.00 92.31 102 ASN A C 1
ATOM 794 O O . ASN A 1 102 ? 24.337 7.781 -22.512 1.00 92.31 102 ASN A O 1
ATOM 798 N N . ALA A 1 103 ? 22.811 6.965 -23.944 1.00 94.56 103 ALA A N 1
ATOM 799 C CA . ALA A 1 103 ? 23.471 5.673 -24.118 1.00 94.56 103 ALA A CA 1
ATOM 800 C C . ALA A 1 103 ? 24.885 5.756 -24.720 1.00 94.56 103 ALA A C 1
ATOM 802 O O . ALA A 1 103 ? 25.635 4.797 -24.603 1.00 94.56 103 ALA A O 1
ATOM 803 N N . GLY A 1 104 ? 25.273 6.877 -25.336 1.00 93.81 104 GLY A N 1
ATOM 804 C CA . GLY A 1 104 ? 26.561 7.042 -26.011 1.00 93.81 104 GLY A CA 1
ATOM 805 C C . GLY A 1 104 ? 26.618 6.420 -27.410 1.00 93.81 104 GLY A C 1
ATOM 806 O O . GLY A 1 104 ? 25.630 5.919 -27.936 1.00 93.81 104 GLY A O 1
ATOM 807 N N . THR A 1 105 ? 27.789 6.470 -28.033 1.00 94.25 105 THR A N 1
ATOM 808 C CA . THR A 1 105 ? 28.035 5.991 -29.403 1.00 94.25 105 THR A CA 1
ATOM 809 C C . THR A 1 105 ? 28.964 4.780 -29.352 1.0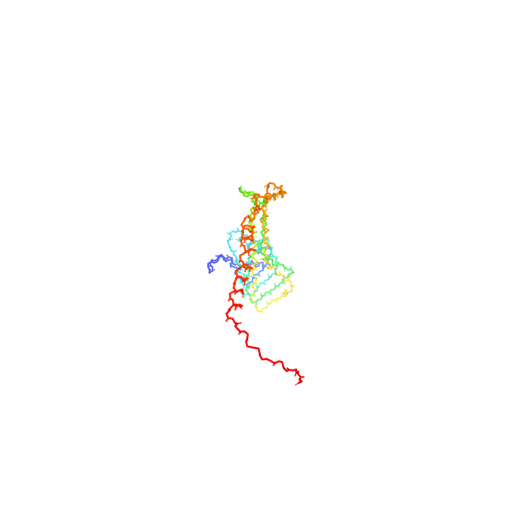0 94.25 105 THR A C 1
ATOM 811 O O . THR A 1 105 ? 29.866 4.743 -28.512 1.00 94.25 105 THR A O 1
ATOM 814 N N . ASP A 1 106 ? 28.741 3.791 -30.215 1.00 92.88 106 ASP A N 1
ATOM 815 C CA . ASP A 1 106 ? 29.604 2.614 -30.311 1.00 92.88 106 ASP A CA 1
ATOM 816 C C . ASP A 1 106 ? 30.917 2.894 -31.074 1.00 92.88 106 ASP A C 1
ATOM 818 O O . ASP A 1 106 ? 31.165 3.998 -31.566 1.00 92.88 106 ASP A O 1
ATOM 822 N N . GLU A 1 107 ? 31.787 1.883 -31.178 1.00 90.88 107 GLU A N 1
ATOM 823 C CA . GLU A 1 107 ? 33.070 1.998 -31.892 1.00 90.88 107 GLU A CA 1
ATOM 824 C C . GLU A 1 107 ? 32.909 2.257 -33.405 1.00 90.88 107 GLU A C 1
ATOM 826 O O . GLU A 1 107 ? 33.839 2.749 -34.046 1.00 90.88 107 GLU A O 1
ATOM 831 N N . GLY A 1 108 ? 31.743 1.942 -33.981 1.00 88.31 108 GLY A N 1
ATOM 832 C CA . GLY A 1 108 ? 31.403 2.180 -35.385 1.00 88.31 108 GLY A CA 1
ATOM 833 C C . GLY A 1 108 ? 30.898 3.597 -35.669 1.00 88.31 108 GLY A C 1
ATOM 834 O O . GLY A 1 108 ? 30.770 3.981 -36.837 1.00 88.31 108 GLY A O 1
ATOM 835 N N . GLY A 1 109 ? 30.655 4.393 -34.624 1.00 87.88 109 GLY A N 1
ATOM 836 C CA . GLY A 1 109 ? 30.057 5.717 -34.736 1.00 87.88 109 GLY A CA 1
ATOM 837 C C . GLY A 1 109 ? 28.527 5.692 -34.758 1.00 87.88 109 GLY A C 1
ATOM 838 O O . GLY A 1 109 ? 27.923 6.720 -35.055 1.00 87.88 109 GLY A O 1
ATOM 839 N N . ASP A 1 110 ? 27.889 4.561 -34.456 1.00 90.56 110 ASP A N 1
ATOM 840 C CA . ASP A 1 110 ? 26.435 4.440 -34.416 1.00 90.56 110 ASP A CA 1
ATOM 841 C C . ASP A 1 110 ? 25.909 4.684 -32.987 1.00 90.56 110 ASP A C 1
ATOM 843 O O . ASP A 1 110 ? 26.561 4.391 -31.982 1.00 90.56 110 ASP A O 1
ATOM 847 N N . GLY A 1 111 ? 24.722 5.285 -32.874 1.00 94.31 111 GLY A N 1
ATOM 848 C CA . GLY A 1 111 ? 24.122 5.600 -31.578 1.00 94.31 111 GLY A CA 1
ATOM 849 C C . GLY A 1 111 ? 23.663 4.331 -30.862 1.00 94.31 111 GLY A C 1
ATOM 850 O O . GLY A 1 111 ? 22.926 3.534 -31.440 1.00 94.31 111 GLY A O 1
ATOM 851 N N . MET A 1 112 ? 24.061 4.151 -29.600 1.00 95.38 112 MET A N 1
ATOM 852 C CA . MET A 1 112 ? 23.670 2.981 -28.810 1.00 95.38 112 MET A CA 1
ATOM 853 C C . MET A 1 112 ? 22.215 3.072 -28.333 1.00 95.38 112 MET A C 1
ATOM 855 O O . MET A 1 112 ? 21.653 4.155 -28.162 1.00 95.38 112 MET A O 1
ATOM 859 N N . GLN A 1 113 ? 21.585 1.923 -28.098 1.00 94.19 113 GLN A N 1
ATOM 860 C CA . GLN A 1 113 ? 20.239 1.867 -27.529 1.00 94.19 113 GLN A CA 1
ATOM 861 C C . GLN A 1 113 ? 20.260 2.278 -26.047 1.00 94.19 113 GLN A C 1
ATOM 863 O O . GLN A 1 113 ? 21.106 1.812 -25.288 1.00 94.19 113 GLN A O 1
ATOM 868 N N . GLY A 1 114 ? 19.312 3.125 -25.636 1.00 95.88 114 GLY A N 1
ATOM 869 C CA . GLY A 1 114 ? 19.109 3.475 -24.228 1.00 95.88 114 GLY A CA 1
ATOM 870 C C . GLY A 1 114 ? 18.535 2.322 -23.405 1.00 95.88 114 GLY A C 1
ATOM 871 O O . GLY A 1 114 ? 17.796 1.487 -23.923 1.00 95.88 114 GLY A O 1
ATOM 872 N N . ALA A 1 115 ? 18.881 2.281 -22.118 1.00 95.94 115 ALA A N 1
ATOM 873 C CA . ALA A 1 115 ? 18.278 1.369 -21.154 1.00 95.94 115 ALA A CA 1
ATOM 874 C C . ALA A 1 115 ? 16.804 1.711 -20.858 1.00 95.94 115 ALA A C 1
ATOM 876 O O . ALA A 1 115 ? 16.395 2.873 -20.899 1.00 95.94 115 ALA A O 1
ATOM 877 N N . ASP A 1 116 ? 16.013 0.692 -20.522 1.00 96.31 116 ASP A N 1
ATOM 878 C CA . ASP A 1 116 ? 14.612 0.855 -20.127 1.00 96.31 116 ASP A CA 1
ATOM 879 C C . ASP A 1 116 ? 14.469 1.614 -18.801 1.00 96.31 116 ASP A C 1
ATOM 881 O O . ASP A 1 116 ? 15.351 1.584 -17.948 1.00 96.31 116 ASP A O 1
ATOM 885 N N . GLY A 1 117 ? 13.320 2.260 -18.600 1.00 96.38 117 GLY A N 1
ATOM 886 C CA . GLY A 1 117 ? 12.984 2.865 -17.311 1.00 96.38 117 GLY A CA 1
ATOM 887 C C . GLY A 1 117 ? 12.705 1.814 -16.235 1.00 96.38 117 GLY A C 1
ATOM 888 O O . GLY A 1 117 ? 12.375 0.662 -16.522 1.00 96.38 117 GLY A O 1
ATOM 889 N N . PHE A 1 118 ? 12.788 2.224 -14.973 1.00 97.06 118 PHE A N 1
ATOM 890 C CA . PHE A 1 118 ? 12.471 1.371 -13.838 1.00 97.06 118 PHE A CA 1
ATOM 891 C C . PHE A 1 118 ? 10.973 1.428 -13.515 1.00 97.06 118 PHE A C 1
ATOM 893 O O . PHE A 1 118 ? 10.371 2.504 -13.548 1.00 97.06 118 PHE A O 1
ATOM 900 N N . PRO A 1 119 ? 10.342 0.296 -13.169 1.00 97.06 119 PRO A N 1
ATOM 901 C CA . PRO A 1 119 ? 8.936 0.288 -12.794 1.00 97.06 119 PRO A CA 1
ATOM 902 C C . PRO A 1 119 ? 8.712 1.033 -11.470 1.00 97.06 119 PRO A C 1
ATOM 904 O O . PRO A 1 119 ? 9.557 0.996 -10.571 1.00 97.06 119 PRO A O 1
ATOM 907 N N . GLY A 1 120 ? 7.549 1.676 -11.352 1.00 97.44 120 GLY A N 1
ATOM 908 C CA . GLY A 1 120 ? 7.026 2.148 -10.072 1.00 97.44 120 GLY A CA 1
ATOM 909 C C . GLY A 1 120 ? 6.503 0.983 -9.232 1.00 97.44 120 GLY A C 1
ATOM 910 O O . GLY A 1 120 ? 6.281 -0.121 -9.739 1.00 97.44 120 GLY A O 1
ATOM 911 N N . GLU A 1 121 ? 6.314 1.215 -7.939 1.00 97.38 121 GLU A N 1
ATOM 912 C CA . GLU A 1 121 ? 5.791 0.201 -7.025 1.00 97.38 121 GLU A CA 1
ATOM 913 C C . GLU A 1 121 ? 4.292 -0.051 -7.266 1.00 97.38 121 GLU A C 1
ATOM 915 O O . GLU A 1 121 ? 3.546 0.826 -7.699 1.00 97.38 121 GLU A O 1
ATOM 920 N N . SER A 1 122 ? 3.812 -1.255 -6.961 1.00 96.31 122 SER A N 1
ATOM 921 C CA . SER A 1 122 ? 2.370 -1.527 -6.958 1.00 96.31 122 SER A CA 1
ATOM 922 C C . SER A 1 122 ? 1.669 -0.831 -5.787 1.00 96.31 122 SER A C 1
ATOM 924 O O . SER A 1 122 ? 2.237 -0.693 -4.707 1.00 96.31 122 SER A O 1
ATOM 926 N N . GLY A 1 123 ? 0.411 -0.433 -5.982 1.00 96.69 123 GLY A N 1
ATOM 927 C CA . GLY A 1 123 ? -0.444 0.006 -4.881 1.00 96.69 123 GLY A CA 1
ATOM 928 C C . GLY A 1 123 ? -0.782 -1.149 -3.939 1.00 96.69 123 GLY A C 1
ATOM 929 O O . GLY A 1 123 ? -0.995 -2.281 -4.377 1.00 96.69 123 GLY A O 1
ATOM 930 N N . GLY A 1 124 ? -0.840 -0.855 -2.644 1.00 96.69 124 GLY A N 1
ATOM 931 C CA . GLY A 1 124 ? -1.310 -1.782 -1.624 1.00 96.69 124 GLY A CA 1
ATOM 932 C C . GLY A 1 124 ? -2.828 -1.937 -1.655 1.00 96.69 124 GLY A C 1
ATOM 933 O O . GLY A 1 124 ? -3.544 -1.076 -2.160 1.00 96.69 124 GLY A O 1
ATOM 934 N N . ASN A 1 125 ? -3.348 -3.030 -1.109 1.00 97.25 125 ASN A N 1
ATOM 935 C CA . ASN A 1 125 ? -4.780 -3.332 -1.115 1.00 97.25 125 ASN A CA 1
ATOM 936 C C . ASN A 1 125 ? -5.412 -3.065 0.250 1.00 97.25 125 ASN A C 1
ATOM 938 O O . ASN A 1 125 ? -4.785 -3.297 1.278 1.00 97.25 125 ASN A O 1
ATOM 942 N N . VAL A 1 126 ? -6.683 -2.662 0.280 1.00 97.62 126 VAL A N 1
ATOM 943 C CA . VAL A 1 126 ? -7.446 -2.532 1.530 1.00 97.62 126 VAL A CA 1
ATOM 944 C C . VAL A 1 126 ? -8.656 -3.454 1.491 1.00 97.62 126 VAL A C 1
ATOM 946 O O . VAL A 1 126 ? -9.501 -3.349 0.604 1.00 97.62 126 VAL A O 1
ATOM 949 N N . LEU A 1 127 ? -8.757 -4.339 2.479 1.00 97.38 127 LEU A N 1
ATOM 950 C CA . LEU A 1 127 ? -9.901 -5.215 2.693 1.00 97.38 127 LEU A CA 1
ATOM 951 C C . LEU A 1 127 ? -10.525 -4.913 4.055 1.00 97.38 127 LEU A C 1
ATOM 953 O O . LEU A 1 127 ? -9.868 -5.049 5.082 1.00 97.38 127 LEU A O 1
ATOM 957 N N . ILE A 1 128 ? -11.807 -4.554 4.067 1.00 97.19 128 ILE A N 1
ATOM 958 C CA . ILE A 1 128 ? -12.581 -4.358 5.296 1.00 97.19 128 ILE A CA 1
ATOM 959 C C . ILE A 1 128 ? -13.686 -5.412 5.333 1.00 97.19 128 ILE A C 1
ATOM 961 O O . ILE A 1 128 ? -14.611 -5.380 4.524 1.00 97.19 128 ILE A O 1
ATOM 965 N N . LEU A 1 129 ? -13.578 -6.353 6.268 1.00 95.88 129 LEU A N 1
ATOM 966 C CA . LEU A 1 129 ? -14.563 -7.400 6.522 1.00 95.88 129 LEU A CA 1
ATOM 967 C C . LEU A 1 129 ? -15.312 -7.075 7.810 1.00 95.88 129 LEU A C 1
ATOM 969 O O . LEU A 1 129 ? -14.748 -7.117 8.903 1.00 95.88 129 LEU A O 1
ATOM 973 N N . THR A 1 130 ? -16.589 -6.732 7.674 1.00 96.75 130 THR A N 1
ATOM 974 C CA . THR A 1 130 ? -17.427 -6.332 8.804 1.00 96.75 130 THR A CA 1
ATOM 975 C C . THR A 1 130 ? -18.910 -6.504 8.504 1.00 96.75 130 THR A C 1
ATOM 977 O O . THR A 1 130 ? -19.291 -6.596 7.335 1.00 96.75 130 THR A O 1
ATOM 980 N N . SER A 1 131 ? -19.756 -6.564 9.539 1.00 96.25 131 SER A N 1
ATOM 981 C CA . SER A 1 131 ? -21.207 -6.653 9.351 1.00 96.25 131 SER A CA 1
ATOM 982 C C . SER A 1 131 ? -21.817 -5.303 8.958 1.00 96.25 131 SER A C 1
ATOM 984 O O . SER A 1 131 ? -22.842 -5.268 8.273 1.00 96.25 131 SER A O 1
ATOM 986 N N . ARG A 1 132 ? -21.175 -4.185 9.335 1.00 95.50 132 ARG A N 1
ATOM 987 C CA . ARG A 1 132 ? -21.586 -2.820 8.967 1.00 95.50 132 ARG A CA 1
ATOM 988 C C . ARG A 1 132 ? -20.466 -1.796 9.128 1.00 95.50 132 ARG A C 1
ATOM 990 O O . ARG A 1 132 ? -19.633 -1.902 10.026 1.00 95.50 132 ARG A O 1
ATOM 997 N N . ILE A 1 133 ? -20.521 -0.761 8.288 1.00 97.62 133 ILE A N 1
ATOM 998 C CA . ILE A 1 133 ? -19.653 0.416 8.371 1.00 97.62 133 ILE A CA 1
ATOM 999 C C . ILE A 1 133 ? -20.512 1.663 8.584 1.00 97.62 133 ILE A C 1
ATOM 1001 O O . ILE A 1 133 ? -21.385 1.979 7.777 1.00 97.62 133 ILE A O 1
ATOM 1005 N N . GLU A 1 134 ? -20.241 2.388 9.659 1.00 98.19 134 GLU A N 1
ATOM 1006 C CA . GLU A 1 134 ? -20.842 3.675 9.986 1.00 98.19 134 GLU A CA 1
ATOM 1007 C C . GLU A 1 134 ? -20.001 4.818 9.419 1.00 98.19 134 GLU A C 1
ATOM 1009 O O . GLU A 1 134 ? -18.777 4.837 9.570 1.00 98.19 134 GLU A O 1
ATOM 1014 N N . ASN A 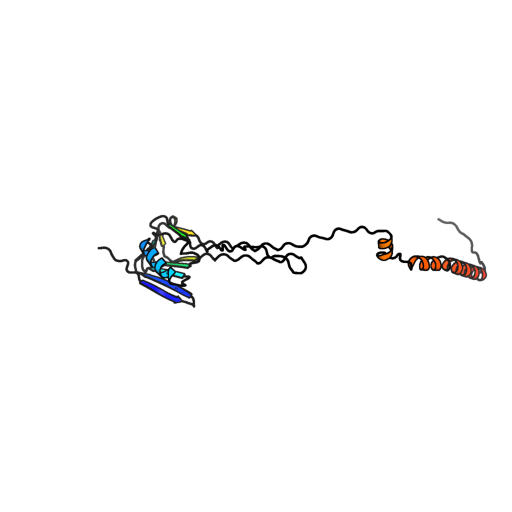1 135 ? -20.668 5.800 8.808 1.00 98.06 135 ASN A N 1
ATOM 1015 C CA . ASN A 1 135 ? -20.036 6.973 8.204 1.00 98.06 135 ASN A CA 1
ATOM 1016 C C . ASN A 1 135 ? -18.975 6.642 7.137 1.00 98.06 135 ASN A C 1
ATOM 1018 O O . ASN A 1 135 ? -17.969 7.340 7.016 1.00 98.06 135 ASN A O 1
ATOM 1022 N N . ALA A 1 136 ? -19.197 5.591 6.343 1.00 97.19 136 ALA A N 1
ATOM 1023 C CA . ALA A 1 136 ? -18.259 5.144 5.311 1.00 97.19 136 ALA A CA 1
ATOM 1024 C C . ALA A 1 136 ? -17.847 6.259 4.329 1.00 97.19 136 ALA A C 1
ATOM 1026 O O . ALA A 1 136 ? -16.720 6.263 3.847 1.00 97.19 136 ALA A O 1
ATOM 1027 N N . GLN A 1 137 ? -18.718 7.245 4.086 1.00 98.12 137 GLN A N 1
ATOM 1028 C CA . GLN A 1 137 ? -18.433 8.406 3.239 1.00 98.12 137 GLN A CA 1
ATOM 1029 C C . GLN A 1 137 ? -17.282 9.296 3.744 1.00 98.12 137 GLN A C 1
ATOM 1031 O O . GLN A 1 137 ? -16.812 10.155 3.005 1.00 98.12 137 GLN A O 1
ATOM 1036 N N . TYR A 1 138 ? -16.847 9.130 4.996 1.00 98.25 138 TYR A N 1
ATOM 1037 C CA . TYR A 1 138 ? -15.708 9.849 5.569 1.00 98.25 138 TYR A CA 1
ATOM 1038 C C . TYR A 1 138 ? -14.376 9.115 5.392 1.00 98.25 138 TYR A C 1
ATOM 1040 O O . TYR A 1 138 ? -13.339 9.676 5.729 1.00 98.25 138 TYR A O 1
ATOM 1048 N N . LEU A 1 139 ? -14.376 7.896 4.851 1.00 98.38 139 LEU A N 1
ATOM 1049 C CA . LEU A 1 139 ? -13.159 7.155 4.541 1.00 98.38 139 LEU A CA 1
ATOM 1050 C C . LEU A 1 139 ? -12.861 7.242 3.043 1.00 98.38 139 LEU A C 1
ATOM 1052 O O . LEU A 1 139 ? -13.639 6.777 2.215 1.00 98.38 139 LEU A O 1
ATOM 1056 N N . THR A 1 140 ? -11.704 7.802 2.703 1.00 98.56 140 THR A N 1
ATOM 1057 C CA . THR A 1 140 ? -11.144 7.752 1.347 1.00 98.56 140 THR A CA 1
ATOM 1058 C C . THR A 1 140 ? -9.988 6.761 1.319 1.00 98.56 140 THR A C 1
ATOM 1060 O O . THR A 1 140 ? -9.116 6.823 2.180 1.00 98.56 140 THR A O 1
ATOM 1063 N N . ILE A 1 141 ? -9.962 5.859 0.338 1.00 98.31 141 ILE A N 1
ATOM 1064 C CA . ILE A 1 141 ? -8.855 4.918 0.126 1.00 98.31 141 ILE A CA 1
ATOM 1065 C C . ILE A 1 141 ? -8.195 5.250 -1.211 1.00 98.31 141 ILE A C 1
ATOM 1067 O O . ILE A 1 141 ? -8.876 5.302 -2.236 1.00 98.31 141 ILE A O 1
ATOM 1071 N N . LEU A 1 142 ? -6.879 5.461 -1.197 1.00 98.25 142 LEU A N 1
ATOM 1072 C CA . LEU A 1 142 ? -6.054 5.658 -2.387 1.00 98.25 142 LEU A CA 1
ATOM 1073 C C . LEU A 1 142 ? -5.123 4.451 -2.542 1.00 98.25 142 LEU A C 1
ATOM 1075 O O . LEU A 1 142 ? -4.422 4.076 -1.606 1.00 98.25 142 LEU A O 1
ATOM 1079 N N . SER A 1 143 ? -5.166 3.816 -3.712 1.00 97.06 143 SER A N 1
ATOM 1080 C CA . SER A 1 143 ? -4.456 2.567 -4.021 1.00 97.06 143 SER A CA 1
ATOM 1081 C C . SER A 1 143 ? -4.029 2.580 -5.491 1.00 97.06 143 SER A C 1
ATOM 1083 O O . SER A 1 143 ? -4.429 1.763 -6.318 1.00 97.06 143 SER A O 1
ATOM 1085 N N . ASN A 1 144 ? -3.270 3.606 -5.863 1.00 97.75 144 ASN A N 1
ATOM 1086 C CA . ASN A 1 144 ? -2.740 3.714 -7.218 1.00 97.75 144 ASN A CA 1
ATOM 1087 C C . ASN A 1 144 ? -1.385 3.008 -7.309 1.00 97.75 144 ASN A C 1
ATOM 1089 O O . ASN A 1 144 ? -0.652 2.938 -6.325 1.00 97.75 144 ASN A O 1
ATOM 1093 N N . GLY A 1 145 ? -1.029 2.506 -8.490 1.00 97.31 145 GLY A N 1
ATOM 1094 C CA . GLY A 1 145 ? 0.363 2.155 -8.768 1.00 97.31 145 GLY A CA 1
ATOM 1095 C C . GLY A 1 145 ? 1.231 3.413 -8.820 1.00 97.31 145 GLY A C 1
ATOM 1096 O O . GLY A 1 145 ? 0.764 4.467 -9.257 1.00 97.31 145 GLY A O 1
ATOM 1097 N N . GLY A 1 146 ? 2.480 3.286 -8.390 1.00 97.62 146 GLY A N 1
ATOM 1098 C CA . GLY A 1 146 ? 3.496 4.311 -8.556 1.00 97.62 146 GLY A CA 1
ATOM 1099 C C . GLY A 1 146 ? 3.883 4.474 -10.023 1.00 97.62 146 GLY A C 1
ATOM 1100 O O . GLY A 1 146 ? 3.831 3.539 -10.831 1.00 97.62 146 GLY A O 1
ATOM 1101 N N . LYS A 1 147 ? 4.287 5.685 -10.383 1.00 97.62 147 LYS A N 1
ATOM 1102 C CA . LYS A 1 147 ? 4.788 6.012 -11.711 1.00 97.62 147 LYS A CA 1
ATOM 1103 C C . LYS A 1 147 ? 6.165 5.377 -11.922 1.00 97.62 147 LYS A C 1
ATOM 1105 O O . LYS A 1 147 ? 7.052 5.512 -11.084 1.00 97.62 147 LYS A O 1
ATOM 1110 N N . GLY A 1 148 ? 6.359 4.714 -13.061 1.00 97.69 148 GLY A N 1
ATOM 1111 C CA . GLY A 1 148 ? 7.690 4.284 -13.494 1.00 97.69 148 GLY A CA 1
ATOM 1112 C C . GLY A 1 148 ? 8.579 5.457 -13.907 1.00 97.69 148 GLY A C 1
ATOM 1113 O O . GLY A 1 148 ? 8.088 6.524 -14.294 1.00 97.69 148 GLY A O 1
ATOM 1114 N N . SER A 1 149 ? 9.889 5.242 -13.852 1.00 97.50 149 SER A N 1
ATOM 1115 C CA . SER A 1 149 ? 10.867 6.207 -14.330 1.00 97.50 149 SER A CA 1
ATOM 1116 C C . SER A 1 149 ? 10.873 6.259 -15.858 1.00 97.50 149 SER A C 1
ATOM 1118 O O . SER A 1 149 ? 10.416 5.341 -16.546 1.00 97.50 149 SER A O 1
ATOM 1120 N N . ASN A 1 150 ? 11.429 7.333 -16.412 1.00 96.06 150 ASN A N 1
ATOM 1121 C CA . ASN A 1 150 ? 11.716 7.375 -17.842 1.00 96.06 150 ASN A CA 1
ATOM 1122 C C . ASN A 1 150 ? 12.848 6.386 -18.173 1.00 96.06 150 ASN A C 1
ATOM 1124 O O . ASN A 1 150 ? 13.707 6.118 -17.328 1.00 96.06 150 ASN A O 1
ATOM 1128 N N . GLY A 1 151 ? 12.859 5.880 -19.407 1.00 96.75 151 GLY A N 1
ATOM 1129 C CA . GLY A 1 151 ? 14.036 5.211 -19.961 1.00 96.75 151 GLY A CA 1
ATOM 1130 C C . GLY A 1 151 ? 15.163 6.195 -20.264 1.00 96.75 151 GLY A C 1
ATOM 1131 O O . GLY A 1 151 ? 14.975 7.413 -20.239 1.00 96.75 151 GLY A O 1
ATOM 1132 N N . GLN A 1 152 ? 16.340 5.653 -20.543 1.00 97.75 152 GLN A N 1
ATOM 1133 C CA . GLN A 1 152 ? 17.492 6.411 -21.001 1.00 97.75 152 GLN A CA 1
ATOM 1134 C C . GLN A 1 152 ? 17.303 6.832 -22.461 1.00 97.75 152 GLN A C 1
ATOM 1136 O O . GLN A 1 152 ? 16.865 6.038 -23.295 1.00 97.75 152 GLN A O 1
ATOM 1141 N N . ASP A 1 153 ? 17.716 8.051 -22.797 1.00 95.25 153 ASP A N 1
ATOM 1142 C CA . ASP A 1 153 ? 17.791 8.475 -24.193 1.00 95.25 153 ASP A CA 1
ATOM 1143 C C . ASP A 1 153 ? 18.834 7.649 -24.965 1.00 95.25 153 ASP A C 1
ATOM 1145 O O . ASP A 1 153 ? 19.928 7.352 -24.469 1.00 95.25 153 ASP A O 1
ATOM 1149 N N . GLY A 1 154 ? 18.510 7.311 -26.214 1.00 95.25 154 GLY A N 1
ATOM 1150 C CA . GLY A 1 154 ? 19.455 6.679 -27.130 1.00 95.25 154 GLY A CA 1
ATOM 1151 C C . GLY A 1 154 ? 20.668 7.563 -27.435 1.00 95.25 154 GLY A C 1
ATOM 1152 O O . GLY A 1 154 ? 20.661 8.781 -27.251 1.00 95.25 154 GLY A O 1
ATOM 1153 N N . GLY A 1 155 ? 21.727 6.925 -27.911 1.00 93.62 155 GLY A N 1
ATOM 1154 C CA . GLY A 1 155 ? 22.957 7.565 -28.338 1.00 93.62 155 GLY A CA 1
ATOM 1155 C C . GLY A 1 155 ? 22.838 8.340 -29.644 1.00 93.62 155 GLY A C 1
ATOM 1156 O O . GLY A 1 155 ? 21.912 8.147 -30.433 1.00 93.62 155 GLY A O 1
ATOM 1157 N N . HIS A 1 156 ? 23.827 9.189 -29.910 1.00 89.50 156 HIS A N 1
ATOM 1158 C CA . HIS A 1 156 ? 23.939 9.884 -31.189 1.00 89.50 156 HIS A CA 1
ATOM 1159 C C . HIS A 1 156 ? 24.631 8.993 -32.222 1.00 89.50 156 HIS A C 1
ATOM 1161 O O . HIS A 1 156 ? 25.718 8.475 -31.963 1.00 89.50 156 HIS A O 1
ATOM 1167 N N . GLY A 1 157 ? 24.006 8.827 -33.387 1.00 84.50 157 GLY A N 1
ATOM 1168 C CA . GLY A 1 157 ? 24.651 8.219 -34.548 1.00 84.50 157 GLY A CA 1
ATOM 1169 C C . GLY A 1 157 ? 25.485 9.225 -35.333 1.00 84.50 157 GLY A C 1
ATOM 1170 O O . GLY A 1 157 ? 25.342 10.437 -35.169 1.00 84.50 157 GLY A O 1
ATOM 1171 N N . ARG A 1 158 ? 26.348 8.706 -36.203 1.00 83.50 158 ARG A N 1
ATOM 1172 C CA . ARG A 1 158 ? 27.146 9.493 -37.141 1.00 83.50 158 ARG A CA 1
ATOM 1173 C C . ARG A 1 158 ? 26.290 10.117 -38.238 1.00 83.50 158 ARG A C 1
ATOM 1175 O O . ARG A 1 158 ? 25.309 9.531 -38.700 1.00 83.50 158 ARG A O 1
ATOM 1182 N N . ASP A 1 159 ? 26.725 11.283 -38.700 1.00 82.81 159 ASP A N 1
ATOM 1183 C CA . ASP A 1 159 ? 26.172 11.911 -39.894 1.00 82.81 159 ASP A CA 1
ATOM 1184 C C . ASP A 1 159 ? 26.419 11.030 -41.128 1.00 82.81 159 ASP A C 1
ATOM 1186 O O . ASP A 1 159 ? 27.442 10.349 -41.248 1.00 82.81 159 ASP A O 1
ATOM 1190 N N . GLY A 1 160 ? 25.474 11.056 -42.070 1.00 80.19 160 GLY A N 1
ATOM 1191 C CA . GLY A 1 160 ? 25.643 10.390 -43.357 1.00 80.19 160 GLY A CA 1
ATOM 1192 C C . GLY A 1 160 ? 26.754 11.031 -44.192 1.00 80.19 160 GLY A C 1
ATOM 1193 O O . GLY A 1 160 ? 27.021 12.229 -44.096 1.00 80.19 160 GLY A O 1
ATOM 1194 N N . GLU A 1 161 ? 27.384 10.242 -45.060 1.00 81.81 161 GLU A N 1
ATOM 1195 C CA . GLU A 1 161 ? 28.349 10.782 -46.017 1.00 81.81 161 GLU A CA 1
ATOM 1196 C C . GLU A 1 161 ? 27.642 11.617 -47.095 1.00 81.81 161 GLU A C 1
ATOM 1198 O O . GLU A 1 161 ? 26.591 11.239 -47.622 1.00 81.81 161 GLU A O 1
ATOM 1203 N N . ASN A 1 162 ? 28.247 12.750 -47.464 1.00 84.69 162 ASN A N 1
ATOM 1204 C CA . ASN A 1 162 ? 27.784 13.534 -48.604 1.00 84.69 162 ASN A CA 1
ATOM 1205 C C . ASN A 1 162 ? 27.861 12.692 -49.883 1.00 84.69 162 ASN A C 1
ATOM 1207 O O . ASN A 1 162 ? 28.889 12.082 -50.180 1.00 84.69 162 ASN A O 1
ATOM 1211 N N . GLY A 1 163 ? 26.796 12.717 -50.684 1.00 79.62 163 GLY A N 1
ATOM 1212 C CA . GLY A 1 163 ? 26.804 12.074 -51.993 1.00 79.62 163 GLY A CA 1
ATOM 1213 C C . GLY A 1 163 ? 27.906 12.651 -52.883 1.00 79.62 163 GLY A C 1
ATOM 1214 O O . GLY A 1 163 ? 27.999 13.865 -53.066 1.00 79.62 163 GLY A O 1
ATOM 1215 N N . VAL A 1 164 ? 28.728 11.780 -53.466 1.00 77.06 164 VAL A N 1
ATOM 1216 C CA . VAL A 1 164 ? 29.729 12.176 -54.462 1.00 77.06 164 VAL A CA 1
ATOM 1217 C C . VAL A 1 164 ? 29.114 12.014 -55.849 1.00 77.06 164 VAL A C 1
ATOM 1219 O O . VAL A 1 164 ? 28.703 10.917 -56.233 1.00 77.06 164 VAL A O 1
ATOM 1222 N N . GLY A 1 165 ? 29.033 13.110 -56.608 1.00 75.56 165 GLY A N 1
ATOM 1223 C CA . GLY A 1 165 ? 28.648 13.055 -58.017 1.00 75.56 165 GLY A CA 1
ATOM 1224 C C . GLY A 1 165 ? 29.636 12.199 -58.812 1.00 75.56 165 GLY A C 1
ATOM 1225 O O . GLY A 1 165 ? 30.837 12.228 -58.560 1.00 75.56 165 GLY A O 1
ATOM 1226 N N . ILE A 1 166 ? 29.146 11.429 -59.779 1.00 77.69 166 ILE A N 1
ATOM 1227 C CA . ILE A 1 166 ? 30.014 10.645 -60.662 1.00 77.69 166 ILE A CA 1
ATOM 1228 C C . ILE A 1 166 ? 30.597 11.557 -61.745 1.00 77.69 166 ILE A C 1
ATOM 1230 O O . ILE A 1 166 ? 29.862 12.263 -62.435 1.00 77.69 166 ILE A O 1
ATOM 1234 N N . ASN A 1 167 ? 31.920 11.558 -61.902 1.00 79.88 167 ASN A N 1
ATOM 1235 C CA . ASN A 1 167 ? 32.542 12.134 -63.094 1.00 79.88 167 ASN A CA 1
ATOM 1236 C C . ASN A 1 167 ? 32.483 11.120 -64.254 1.00 79.88 167 ASN A C 1
ATOM 1238 O O . ASN A 1 167 ? 32.143 9.953 -64.061 1.00 79.88 167 ASN A O 1
ATOM 1242 N N . ALA A 1 168 ? 32.807 11.557 -65.473 1.00 73.81 168 ALA A N 1
ATOM 1243 C CA . ALA A 1 168 ? 32.730 10.697 -66.656 1.00 73.81 168 ALA A CA 1
ATOM 1244 C C . ALA A 1 168 ? 33.574 9.413 -66.525 1.00 73.81 168 ALA A C 1
ATOM 1246 O O . ALA A 1 168 ? 33.121 8.347 -66.930 1.00 73.81 168 ALA A O 1
ATOM 1247 N N . ASN A 1 169 ? 34.758 9.483 -65.907 1.00 73.94 169 ASN A N 1
ATOM 1248 C CA . ASN A 1 169 ? 35.617 8.311 -65.708 1.00 73.94 169 ASN A CA 1
ATOM 1249 C C . ASN A 1 169 ? 35.009 7.326 -64.694 1.00 73.94 169 ASN A C 1
ATOM 1251 O O . ASN A 1 169 ? 35.049 6.115 -64.913 1.00 73.94 169 ASN A O 1
ATOM 1255 N N . ASP A 1 170 ? 34.390 7.837 -63.627 1.00 76.88 170 ASP A N 1
ATOM 1256 C CA . ASP A 1 170 ? 33.671 7.033 -62.633 1.00 76.88 170 ASP A CA 1
ATOM 1257 C C . ASP A 1 170 ? 32.389 6.413 -63.198 1.00 76.88 170 ASP A C 1
ATOM 1259 O O . ASP A 1 170 ? 32.004 5.313 -62.801 1.00 76.88 170 ASP A O 1
ATOM 1263 N N . PHE A 1 171 ? 31.734 7.090 -64.146 1.00 75.44 171 PHE A N 1
ATOM 1264 C CA . PHE A 1 171 ? 30.574 6.549 -64.850 1.00 75.44 171 PHE A CA 1
ATOM 1265 C C . PHE A 1 171 ? 30.958 5.300 -65.649 1.00 75.44 171 PHE A C 1
ATOM 1267 O O . PHE A 1 171 ? 30.331 4.260 -65.478 1.00 75.44 171 PHE A O 1
ATOM 1274 N N . PHE A 1 172 ? 32.019 5.357 -66.461 1.00 71.81 172 PHE A N 1
ATOM 1275 C CA . PHE A 1 172 ? 32.449 4.208 -67.268 1.00 71.81 172 PHE A CA 1
ATOM 1276 C C . PHE A 1 172 ? 32.997 3.039 -66.441 1.00 71.81 172 PHE A C 1
ATOM 1278 O O . PHE A 1 172 ? 32.910 1.897 -66.885 1.00 71.81 172 PHE A O 1
ATOM 1285 N N . SER A 1 173 ? 33.561 3.299 -65.258 1.00 72.88 173 SER A N 1
ATOM 1286 C CA . SER A 1 173 ? 34.102 2.246 -64.390 1.00 72.88 173 SER A CA 1
ATOM 1287 C C . SER A 1 173 ? 33.028 1.559 -63.541 1.00 72.88 173 SER A C 1
ATOM 1289 O O . SER A 1 173 ? 33.051 0.337 -63.408 1.00 72.88 173 SER A O 1
ATOM 1291 N N . LYS A 1 174 ? 32.070 2.317 -62.986 1.00 76.69 174 LYS A N 1
ATOM 1292 C CA . LYS A 1 174 ? 30.975 1.784 -62.151 1.00 76.69 174 LYS A CA 1
ATOM 1293 C C . LYS A 1 174 ? 29.794 1.274 -62.973 1.00 76.69 174 LYS A C 1
ATOM 1295 O O . LYS A 1 174 ? 29.108 0.349 -62.548 1.00 76.69 174 LYS A O 1
ATOM 1300 N N . PHE A 1 175 ? 29.584 1.854 -64.151 1.00 73.81 175 PHE A N 1
ATOM 1301 C CA . PHE A 1 175 ? 28.606 1.426 -65.146 1.00 73.81 175 PHE A CA 1
ATOM 1302 C C . PHE A 1 175 ? 29.352 1.055 -66.430 1.00 73.81 175 PHE A C 1
ATOM 1304 O O . PHE A 1 175 ? 29.272 1.787 -67.423 1.00 73.81 175 PHE A O 1
ATOM 1311 N N . PRO A 1 176 ? 30.110 -0.061 -66.430 1.00 65.69 176 PRO A N 1
ATOM 1312 C CA . PRO A 1 176 ? 30.766 -0.520 -67.638 1.00 65.69 176 PRO A CA 1
ATOM 1313 C C . PRO A 1 176 ? 29.698 -0.674 -68.710 1.00 65.69 176 PRO A C 1
ATOM 1315 O O . PRO A 1 176 ? 28.714 -1.401 -68.533 1.00 65.69 176 PRO A O 1
ATOM 1318 N N . VAL A 1 177 ? 29.879 0.057 -69.812 1.00 62.31 177 VAL A N 1
ATOM 1319 C CA . VAL A 1 177 ? 29.053 -0.110 -71.004 1.00 62.31 177 VAL A CA 1
ATOM 1320 C C . VAL A 1 177 ? 29.061 -1.602 -71.273 1.00 62.31 177 VAL A C 1
ATOM 1322 O O . VAL A 1 177 ? 30.132 -2.202 -71.358 1.00 62.31 177 VAL A O 1
ATOM 1325 N N . THR A 1 178 ? 27.883 -2.216 -71.314 1.00 55.41 178 THR A N 1
ATOM 1326 C CA . THR A 1 178 ? 27.707 -3.629 -71.633 1.00 55.41 178 THR A CA 1
ATOM 1327 C C . THR A 1 178 ? 28.215 -3.829 -73.060 1.00 55.41 178 THR A C 1
ATOM 1329 O O . THR A 1 178 ? 27.457 -3.862 -74.024 1.00 55.41 178 THR A O 1
ATOM 1332 N N . HIS A 1 179 ? 29.532 -3.949 -73.218 1.00 47.19 179 HIS A N 1
ATOM 1333 C CA . HIS A 1 179 ? 30.201 -4.094 -74.505 1.00 47.19 179 HIS A CA 1
ATOM 1334 C C . HIS A 1 179 ? 29.929 -5.481 -75.119 1.00 47.19 179 HIS A C 1
ATOM 1336 O O . HIS A 1 179 ? 30.376 -5.787 -76.217 1.00 47.19 179 HIS A O 1
ATOM 1342 N N . HIS A 1 180 ? 29.107 -6.299 -74.454 1.00 50.06 180 HIS A N 1
ATOM 1343 C CA . HIS A 1 180 ? 28.541 -7.532 -74.988 1.00 50.06 180 HIS A CA 1
ATOM 1344 C C . HIS A 1 180 ? 27.191 -7.367 -75.704 1.00 50.06 180 HIS A C 1
ATOM 1346 O O . HIS A 1 180 ? 26.724 -8.331 -76.305 1.00 50.06 180 HIS A O 1
ATOM 1352 N N . LEU A 1 181 ? 26.566 -6.182 -75.710 1.00 47.81 181 LEU A N 1
ATOM 1353 C CA . LEU A 1 181 ? 25.291 -5.973 -76.419 1.00 47.81 181 LEU A CA 1
ATOM 1354 C C . LEU A 1 181 ? 25.461 -5.449 -77.854 1.00 47.81 181 LEU A C 1
ATOM 1356 O O . LEU A 1 181 ? 24.626 -5.751 -78.705 1.00 47.81 181 LEU A O 1
ATOM 1360 N N . LEU A 1 182 ? 26.562 -4.756 -78.161 1.00 48.94 182 LEU A N 1
ATOM 1361 C CA . LEU A 1 182 ? 26.835 -4.266 -79.520 1.00 48.94 182 LEU A CA 1
ATOM 1362 C C . LEU A 1 182 ? 27.430 -5.356 -80.430 1.00 48.94 182 LEU A C 1
ATOM 1364 O O . LEU A 1 182 ? 26.998 -5.491 -81.573 1.00 48.94 182 LEU A O 1
ATOM 1368 N N . GLU A 1 183 ? 28.306 -6.227 -79.915 1.00 50.34 183 GLU A N 1
ATOM 1369 C CA . GLU A 1 183 ? 28.831 -7.363 -80.698 1.00 50.34 183 GLU A CA 1
ATOM 1370 C C . GLU A 1 183 ? 27.771 -8.451 -80.964 1.00 50.34 183 GLU A C 1
ATOM 1372 O O . GLU A 1 183 ? 27.794 -9.116 -82.005 1.00 50.34 183 GLU A O 1
ATOM 1377 N N . ALA A 1 184 ? 26.798 -8.615 -80.059 1.00 51.66 184 ALA A N 1
ATOM 1378 C CA . ALA A 1 184 ? 25.688 -9.551 -80.240 1.00 51.66 184 ALA A CA 1
ATOM 1379 C C . ALA A 1 184 ? 24.647 -9.051 -81.263 1.00 51.66 184 ALA A C 1
ATOM 1381 O O . ALA A 1 184 ? 24.041 -9.863 -81.967 1.00 51.66 184 ALA A O 1
ATOM 1382 N N . GLN A 1 185 ? 24.457 -7.732 -81.399 1.00 52.41 185 GLN A N 1
ATOM 1383 C CA . GLN A 1 185 ? 23.484 -7.153 -82.333 1.00 52.41 185 GLN A CA 1
ATOM 1384 C C . GLN A 1 185 ? 23.987 -7.076 -83.784 1.00 52.41 185 GLN A C 1
ATOM 1386 O O . GLN A 1 185 ? 23.179 -7.250 -84.701 1.00 52.41 185 GLN A O 1
ATOM 1391 N N . GLU A 1 186 ? 25.292 -6.906 -84.029 1.00 51.09 186 GLU A N 1
ATOM 1392 C CA . GLU A 1 186 ? 25.828 -6.941 -85.402 1.00 51.09 186 GLU A CA 1
ATOM 1393 C C . GLU A 1 186 ? 25.821 -8.353 -86.010 1.00 51.09 186 GLU A C 1
ATOM 1395 O O . GLU A 1 186 ? 25.455 -8.520 -87.176 1.00 51.09 186 GLU A O 1
ATOM 1400 N N . LYS A 1 187 ? 26.102 -9.402 -85.221 1.00 49.50 187 LYS A N 1
ATOM 1401 C CA . LYS A 1 187 ? 26.013 -10.798 -85.703 1.00 49.50 187 LYS A CA 1
ATOM 1402 C C . LYS A 1 187 ? 24.578 -11.262 -85.983 1.00 49.50 187 LYS A C 1
ATOM 1404 O O . LYS A 1 187 ? 24.377 -12.127 -86.841 1.00 49.50 187 LYS A O 1
ATOM 1409 N N . PHE A 1 188 ? 23.581 -10.682 -85.310 1.00 48.22 188 PHE A N 1
ATOM 1410 C CA . PHE A 1 188 ? 22.167 -11.031 -85.499 1.00 48.22 188 PHE A CA 1
ATOM 1411 C C . PHE A 1 188 ? 21.520 -10.315 -86.702 1.00 48.22 188 PHE A C 1
ATOM 1413 O O . PHE A 1 188 ? 20.544 -10.813 -87.262 1.00 48.22 188 PHE A O 1
ATOM 1420 N N . ARG A 1 189 ? 22.069 -9.174 -87.154 1.00 48.66 189 ARG A N 1
ATOM 1421 C CA . ARG A 1 189 ? 21.464 -8.346 -88.217 1.00 48.66 189 ARG A CA 1
ATOM 1422 C C . ARG A 1 189 ? 21.790 -8.742 -89.663 1.00 48.66 189 ARG A C 1
ATOM 1424 O O . ARG A 1 189 ? 21.108 -8.258 -90.560 1.00 48.66 189 ARG A O 1
ATOM 1431 N N . LEU A 1 190 ? 22.747 -9.640 -89.916 1.00 49.22 190 LEU A N 1
ATOM 1432 C CA . LEU A 1 190 ? 23.129 -10.026 -91.291 1.00 49.22 190 LEU A CA 1
ATOM 1433 C C . LEU A 1 190 ? 22.864 -11.495 -91.659 1.00 49.22 190 LEU A C 1
ATOM 1435 O O . LEU A 1 190 ? 22.874 -11.840 -92.839 1.00 49.22 190 LEU A O 1
ATOM 1439 N N . THR A 1 191 ? 22.588 -12.373 -90.694 1.00 50.44 191 THR A N 1
ATOM 1440 C CA . THR A 1 191 ? 22.494 -13.825 -90.946 1.00 50.44 191 THR A CA 1
ATOM 1441 C C . THR A 1 191 ? 21.075 -14.310 -91.257 1.00 50.44 191 THR A C 1
ATOM 1443 O O . THR A 1 191 ? 20.903 -15.167 -92.123 1.00 50.44 191 THR A O 1
ATOM 1446 N N . GLN A 1 192 ? 20.037 -13.737 -90.642 1.00 57.34 192 GLN A N 1
ATOM 1447 C CA . GLN A 1 192 ? 18.651 -14.191 -90.844 1.00 57.34 192 GLN A CA 1
ATOM 1448 C C . GLN A 1 192 ? 18.053 -13.845 -92.228 1.00 57.34 192 GLN A C 1
ATOM 1450 O O . GLN A 1 192 ? 17.467 -14.737 -92.847 1.00 57.34 192 GLN A O 1
ATOM 1455 N N . PRO A 1 193 ? 18.233 -12.630 -92.796 1.00 52.25 193 PRO A N 1
ATOM 1456 C CA . PRO A 1 193 ? 17.672 -12.312 -94.112 1.00 52.25 193 PRO A CA 1
ATOM 1457 C C . PRO A 1 193 ? 18.328 -13.113 -95.246 1.00 52.25 193 PRO A C 1
ATOM 1459 O O . PRO A 1 193 ? 17.651 -13.510 -96.191 1.00 52.25 193 PRO A O 1
ATOM 1462 N N . LEU A 1 194 ? 19.632 -13.403 -95.143 1.00 53.94 194 LEU A N 1
ATOM 1463 C CA . LEU A 1 194 ? 20.379 -14.134 -96.173 1.00 53.94 194 LEU A CA 1
ATOM 1464 C C . LEU A 1 194 ? 20.013 -15.629 -96.211 1.00 53.94 194 LEU A C 1
ATOM 1466 O O . LEU A 1 194 ? 19.953 -16.231 -97.284 1.00 53.94 194 LEU A O 1
ATOM 1470 N N . ILE A 1 195 ? 19.731 -16.229 -95.048 1.00 62.31 195 ILE A N 1
ATOM 1471 C CA . ILE A 1 195 ? 19.245 -17.614 -94.946 1.00 62.31 195 ILE A CA 1
ATOM 1472 C C . ILE A 1 195 ? 17.802 -17.706 -95.464 1.00 62.31 195 ILE A C 1
ATOM 1474 O O . ILE A 1 195 ? 17.490 -18.615 -96.235 1.00 62.31 195 ILE A O 1
ATOM 1478 N N . ALA A 1 196 ? 16.946 -16.734 -95.126 1.00 59.62 196 ALA A N 1
ATOM 1479 C CA . ALA A 1 196 ? 15.571 -16.671 -95.619 1.00 59.62 196 ALA A CA 1
ATOM 1480 C C . ALA A 1 196 ? 15.499 -16.470 -97.146 1.00 59.62 196 ALA A C 1
ATOM 1482 O O . ALA A 1 196 ? 14.720 -17.153 -97.810 1.00 59.62 196 ALA A O 1
ATOM 1483 N N . LEU A 1 197 ? 16.349 -15.612 -97.728 1.00 58.78 197 LEU A N 1
ATOM 1484 C CA . LEU A 1 197 ? 16.405 -15.373 -99.178 1.00 58.78 197 LEU A CA 1
ATOM 1485 C C . LEU A 1 197 ? 16.896 -16.612 -99.954 1.00 58.78 197 LEU A C 1
ATOM 1487 O O . LEU A 1 197 ? 16.320 -16.966 -100.984 1.00 58.78 197 LEU A O 1
ATOM 1491 N N . ASN A 1 198 ? 17.905 -17.320 -99.430 1.00 64.56 198 ASN A N 1
ATOM 1492 C CA . ASN A 1 198 ? 18.408 -18.565 -100.023 1.00 64.56 198 ASN A CA 1
ATOM 1493 C C . ASN A 1 198 ? 17.392 -19.719 -99.927 1.00 64.56 198 ASN A C 1
ATOM 1495 O O . ASN A 1 198 ? 17.276 -20.519 -100.859 1.00 64.56 198 ASN A O 1
ATOM 1499 N N . ALA A 1 199 ? 16.624 -19.802 -98.835 1.00 62.88 199 ALA A N 1
ATOM 1500 C CA . ALA A 1 199 ? 15.544 -20.779 -98.688 1.00 62.88 199 ALA A CA 1
ATOM 1501 C C . ALA A 1 199 ? 14.376 -20.497 -99.656 1.00 62.88 199 ALA A C 1
ATOM 1503 O O . ALA A 1 199 ? 13.859 -21.425 -100.283 1.00 62.88 199 ALA A O 1
ATOM 1504 N N . LEU A 1 200 ? 14.021 -19.222 -99.857 1.00 55.00 200 LEU A N 1
ATOM 1505 C CA . LEU A 1 200 ? 12.998 -18.792 -100.819 1.00 55.00 200 LEU A CA 1
ATOM 1506 C C . LEU A 1 200 ? 13.407 -19.091 -102.271 1.00 55.00 200 LEU A C 1
ATOM 1508 O O . LEU A 1 200 ? 12.6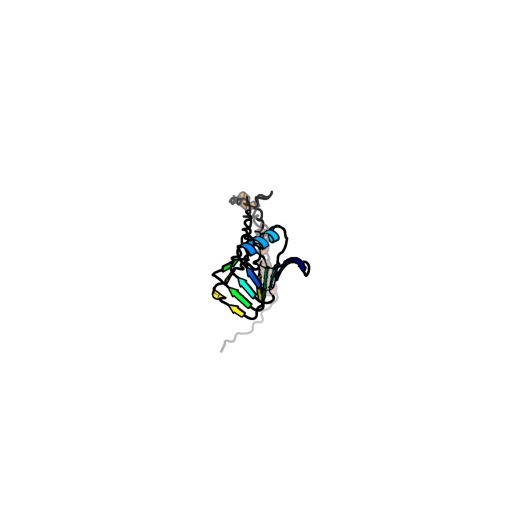10 -19.634 -103.035 1.00 55.00 200 LEU A O 1
ATOM 1512 N N . GLN A 1 201 ? 14.665 -18.833 -102.644 1.00 62.09 201 GLN A N 1
ATOM 1513 C CA . GLN A 1 201 ? 15.185 -19.155 -103.982 1.00 62.09 201 GLN A CA 1
ATOM 1514 C C . GLN A 1 201 ? 15.278 -20.665 -104.260 1.00 62.09 201 GLN A C 1
ATOM 1516 O O . GLN A 1 201 ? 15.139 -21.072 -105.415 1.00 62.09 201 GLN A O 1
ATOM 1521 N N . LYS A 1 202 ? 15.492 -21.506 -103.237 1.00 61.34 202 LYS A N 1
ATOM 1522 C CA . LYS A 1 202 ? 15.442 -22.976 -103.368 1.00 61.34 202 LYS A CA 1
ATOM 1523 C C . LYS A 1 202 ? 14.010 -23.509 -103.494 1.00 61.34 202 LYS A C 1
ATOM 1525 O O . LYS A 1 202 ? 13.782 -24.412 -104.298 1.00 61.34 202 LYS A O 1
ATOM 1530 N N . SER A 1 203 ? 13.065 -22.930 -102.749 1.00 58.47 203 SER A N 1
ATOM 1531 C CA . SER A 1 203 ? 11.637 -23.291 -102.764 1.00 58.47 203 SER A CA 1
ATOM 1532 C C . SER A 1 203 ? 10.946 -22.939 -104.093 1.00 58.47 203 SER A C 1
ATOM 1534 O O . SER A 1 203 ? 10.219 -23.755 -104.664 1.00 58.47 203 SER A O 1
ATOM 1536 N N . LEU A 1 204 ? 11.268 -21.774 -104.667 1.00 54.00 204 LEU A N 1
ATOM 1537 C CA . LEU A 1 204 ? 10.727 -21.317 -105.957 1.00 54.00 204 LEU A CA 1
ATOM 1538 C C . LEU A 1 204 ? 11.235 -22.113 -107.175 1.00 54.00 204 LEU A C 1
ATOM 1540 O O . LEU A 1 204 ? 10.651 -22.018 -108.247 1.00 54.00 204 LEU A O 1
ATOM 1544 N N . ARG A 1 205 ? 12.298 -22.919 -107.031 1.00 55.19 205 ARG A N 1
ATOM 1545 C CA . ARG A 1 205 ? 12.785 -23.823 -108.094 1.00 55.19 205 ARG A CA 1
ATOM 1546 C C . ARG A 1 205 ? 12.168 -25.226 -108.039 1.00 55.19 205 ARG A C 1
ATOM 1548 O O . ARG A 1 205 ? 12.371 -25.989 -108.975 1.00 55.19 205 ARG A O 1
ATOM 1555 N N . HIS A 1 206 ? 11.442 -25.566 -106.969 1.00 55.72 206 HIS A N 1
ATOM 1556 C CA . HIS A 1 206 ? 10.855 -26.899 -106.756 1.00 55.72 206 HIS A CA 1
ATOM 1557 C C . HIS A 1 206 ? 9.318 -26.920 -106.754 1.00 55.72 206 HIS A C 1
ATOM 1559 O O . HIS A 1 206 ? 8.733 -27.995 -106.673 1.00 55.72 206 HIS A O 1
ATOM 1565 N N . SER A 1 207 ? 8.651 -25.771 -106.879 1.00 49.62 207 SER A N 1
ATOM 1566 C CA . SER A 1 207 ? 7.192 -25.687 -107.015 1.00 49.62 207 SER A CA 1
ATOM 1567 C C . SER A 1 207 ? 6.822 -25.239 -108.428 1.00 49.62 207 SER A C 1
ATOM 1569 O O . SER A 1 207 ? 6.672 -24.054 -108.721 1.00 49.62 207 SER A O 1
ATOM 1571 N N . GLY A 1 208 ? 6.708 -26.215 -109.333 1.00 47.91 208 GLY A N 1
ATOM 1572 C CA . GLY A 1 208 ? 5.984 -26.030 -110.585 1.00 47.91 208 GLY A CA 1
ATOM 1573 C C . GLY A 1 208 ? 4.567 -25.550 -110.270 1.00 47.91 208 GLY A C 1
ATOM 1574 O O . GLY A 1 208 ? 3.842 -26.190 -109.513 1.00 47.91 208 GLY A O 1
ATOM 1575 N N . TYR A 1 209 ? 4.225 -24.379 -110.794 1.00 39.84 209 TYR A N 1
ATOM 1576 C CA . TYR A 1 209 ? 2.906 -23.769 -110.697 1.00 39.84 209 TYR A CA 1
ATOM 1577 C C . TYR A 1 209 ? 1.863 -24.642 -111.409 1.00 39.84 209 TYR A C 1
ATOM 1579 O O . TYR A 1 209 ? 1.845 -24.677 -112.636 1.00 39.84 209 TYR A O 1
ATOM 1587 N N . ASP A 1 210 ? 0.945 -25.242 -110.654 1.00 52.41 210 ASP A N 1
ATOM 1588 C CA . ASP A 1 210 ? -0.404 -25.553 -111.134 1.00 52.41 210 ASP A CA 1
ATOM 1589 C C . ASP A 1 210 ? -1.366 -24.573 -110.460 1.00 52.41 210 ASP A C 1
ATOM 1591 O O . ASP A 1 210 ? -1.591 -24.623 -109.251 1.00 52.41 210 ASP A O 1
ATOM 1595 N N . ALA A 1 211 ? -1.898 -23.625 -111.231 1.00 48.72 211 ALA A N 1
ATOM 1596 C CA . ALA A 1 211 ? -2.790 -22.585 -110.728 1.00 48.72 211 ALA A CA 1
ATOM 1597 C C . ALA A 1 211 ? -4.268 -22.957 -110.944 1.00 48.72 211 ALA A C 1
ATOM 1599 O O . ALA A 1 211 ? -4.689 -23.091 -112.098 1.00 48.72 211 ALA A O 1
ATOM 1600 N N . PRO A 1 212 ? -5.110 -23.007 -109.890 1.00 42.19 212 PRO A N 1
ATOM 1601 C CA . PRO A 1 212 ? -6.558 -23.038 -110.059 1.00 42.19 212 PRO A CA 1
ATOM 1602 C C . PRO A 1 212 ? -7.236 -21.732 -109.612 1.00 42.19 212 PRO A C 1
ATOM 1604 O O . PRO A 1 212 ? -7.327 -21.391 -108.438 1.00 42.19 212 PRO A O 1
ATOM 1607 N N . LYS A 1 213 ? -7.717 -21.035 -110.643 1.00 47.12 213 LYS A N 1
ATOM 1608 C CA . LYS A 1 213 ? -8.947 -20.238 -110.821 1.00 47.12 213 LYS A CA 1
ATOM 1609 C C . LYS A 1 213 ? -9.695 -19.697 -109.584 1.00 47.12 213 LYS A C 1
ATOM 1611 O O . LYS A 1 213 ? -10.344 -20.423 -108.839 1.00 47.12 213 LYS A O 1
ATOM 1616 N N . LEU A 1 214 ? -9.740 -18.364 -109.545 1.00 44.81 214 LEU A N 1
ATOM 1617 C CA . LEU A 1 214 ? -10.591 -17.489 -108.732 1.00 44.81 214 LEU A CA 1
ATOM 1618 C C . LEU A 1 214 ? -12.100 -17.741 -108.918 1.00 44.81 214 LEU A C 1
ATOM 1620 O O . LEU A 1 214 ? -12.582 -17.821 -110.051 1.00 44.81 214 LEU A O 1
ATOM 1624 N N . ARG A 1 215 ? -12.860 -17.697 -107.814 1.00 43.22 215 ARG A N 1
ATOM 1625 C CA . ARG A 1 215 ? -14.260 -17.236 -107.802 1.00 43.22 215 ARG A CA 1
ATOM 1626 C C . ARG A 1 215 ? -14.519 -16.307 -106.615 1.00 43.22 215 ARG A C 1
ATOM 1628 O O . ARG A 1 215 ? -14.002 -16.517 -105.525 1.00 43.22 215 ARG A O 1
ATOM 1635 N N . GLN A 1 216 ? -15.282 -15.259 -106.912 1.00 42.75 216 GLN A N 1
ATOM 1636 C CA . GLN A 1 216 ? -15.647 -14.124 -106.065 1.00 42.75 216 GLN A CA 1
ATOM 1637 C C . GLN A 1 216 ? -16.910 -14.392 -105.217 1.00 42.75 216 GLN A C 1
ATOM 1639 O O . GLN A 1 216 ? -17.617 -15.363 -105.492 1.00 42.75 216 GLN A O 1
ATOM 1644 N N . PRO A 1 217 ? -17.170 -13.560 -104.188 1.00 41.81 217 PRO A N 1
ATOM 1645 C CA . PRO A 1 217 ? -17.989 -13.910 -103.032 1.00 41.81 217 PRO A CA 1
ATOM 1646 C C . PRO A 1 217 ? -19.461 -13.504 -103.175 1.00 41.81 217 PRO A C 1
ATOM 1648 O O . PRO A 1 217 ? -19.778 -12.533 -103.858 1.00 41.81 217 PRO A O 1
ATOM 1651 N N . THR A 1 218 ? -20.340 -14.208 -102.462 1.00 47.88 218 THR A N 1
ATOM 1652 C CA . THR A 1 218 ? -21.391 -13.634 -101.596 1.00 47.88 218 THR A CA 1
ATOM 1653 C C . THR A 1 218 ? -21.759 -14.652 -100.528 1.00 47.88 218 THR A C 1
ATOM 1655 O O . THR A 1 218 ? -21.778 -15.858 -100.861 1.00 47.88 218 THR A O 1
#

Organism: Anopheles sinensis (NCBI:txid74873)

Sequence (218 aa):
MASANQFQIQEKQIDGRTVIEITGVQIVISDLFIHEVESKLKQSSAEEIRIIATECITIGADLKQTIWHGKNIVVLADWVTVSKSVTWDVSGADNDHVYSNNAGTDEGGDGMQGADGFPGESGGNVLILTSRIENAQYLTILSNGGKGSNGQDGGHGRDGENGVGINANDFFSKFPVTHHLLEAQEKFRLTQPLIALNALQKSLRHSGYDAPKLRQPT

Radius of gyration: 45.95 Å; chains: 1; bounding box: 57×40×145 Å

Foldseek 3Di:
DDDDQPKDWDWDQDPNATEIEIEGQEEEQEPVVVVVVLVVLVVDPHQEYEYAHAAEYEYDEEADCVRQANHAYEYHHQEYEDPAQYEHENEWAADADDDPAAPAADPVQAKADWAAWAFTAFFYHYHYHYNDYHPCVSYHYHGHTHHTYHIGHIGDHDDDDDDDDADPVNCCVVPPDPPVVVVVVVVVPPPVVVVVVVVVVVVVVPDDDDDDDDDDDD

Secondary structure (DSSP, 8-state):
------EEEEEEEETTEEEEEEEEEEEEE-HHHHHHHHHHHTT---SEEEEEEEEEEEE-S-B-HHHHTT-EEEEE-SEEEE-S-EEEE-PPPP-----SS---B-TTSPBPPPPPPPPPPPPPPEEEE-SEEESGGGEEEE-PPPPPPPPPPPPPPPPPPPPPPPPHHHHHHHS---HHHHHHHHHHHHHHHHHHHHHHHHHTTT------------

=== Feature glossary ===
Feature key, reading from the visual/contextual features back to the raw sequence:

Rendered structure images. Six rendered views show the 3D structure from the faces of a cube — i.e. along ±x, ±y, ±z. Rendering representation is drawn randomly per protein from cartoon (secondary-structure ribbons), sticks (backbone bonds), or molecular surface; coloring is either N→C rainbow (blue at the N-terminus through red at the C-terminus) or one color per chain.

Contact-map, Ramachandran, and PAE plots. The contact map is a binary N×N matrix image: pixel (i, j) is dark where Cα_i and Cα_j are within 8 Å and |i−j|>4. Because the |i−j|>4 filter removes local helical contacts, off-diagonal stripes parallel to the main diagonal indicate parallel β-sheets; stripes perpendicular to it indicate antiparallel β-sheets. The Ramachandran plot scatters every residue's (φ, ψ) pair against the sterically allowed regions. The PAE heatmap renders the predicted-aligned-error matrix.

InterPro / GO / CATH / organism. Database cross-references. InterPro integrates a dozen domain/family signature databases into unified entries with residue-range hits. GO terms attach function/process/location labels with evidence codes. CATH codes position the fold in a four-level structural taxonomy. Organism is the NCBI-taxonomy species name.

Nearest PDB structures. The Foldseek neighbor list gives the closest experimentally determined structures in the PDB, ranked by structural alignment. TM-score near 1 means near-identical fold; near 0.3 means only rough topology match. This is how one finds what a novel AlphaFold prediction most resembles in the solved-structure universe.

Predicted aligned error. PAE(i, j) answers: if I align the predicted and true structures on residue i, how far off (in Å) do I expect residue j to be? A block-diagonal PAE matrix with low values on the blocks and high values off-diagonal is the signature of a multi-domain protein with confidently predicted domains but uncertain inter-domain orientation.

Solvent-accessible surface area. Accessible surface area quantifies burial. A residue with SASA near zero is packed into the hydrophobic core; one with SASA >100 Å² sits on the surface. Computed here via the Shrake–Rupley numerical algorithm with a 1.4 Å probe.

B-factor. B-factor (Debye–Waller factor) reflects atomic displacement in the crystal lattice. It is an experimental observable (units Å²), not a prediction; low values mean the atom is pinned down, high values mean it moves or is heterogeneous across the crystal.

pLDDT. For AlphaFold models, the B-factor field carries pLDDT — the model's own estimate of local accuracy on a 0–100 scale. Regions with pLDDT<50 should be treated as essentially unmodeled; they often correspond to intrinsically disordered segments.

Backbone torsions (φ/ψ). φ (phi) and ψ (psi) are the two rotatable backbone dihedrals per residue: φ is the C(i-1)–N–Cα–C torsion, ψ is the N–Cα–C–N(i+1) torsion, both in degrees on (−180°, 180°]. α-helical residues cluster near (−60°, −45°); β-strand residues near (−120°, +130°). A Ramachandran plot is simply a scatter of (φ, ψ) for every residue.

Radius of gyration, Cα contacts, bounding box. Radius of gyration (Rg) is the root-mean-square distance of Cα atoms from their centroid — a single number for overall size and compactness. A globular domain of N residues has Rg ≈ 2.2·N^0.38 Å; an extended or disordered chain has a much larger Rg. The Cα contact count is the number of residue pairs whose Cα atoms are within 8 Å and are more than four positions apart in sequence — a standard proxy for tertiary packing density. The bounding box is the smallest axis-aligned box enclosing all Cα atoms.

Secondary structure (3-state, P-SEA). Three-state secondary structure (P-SEA) collapses the eight DSSP classes into helix (a), strand (b), and coil (c). P-SEA assigns these from Cα geometry alone — distances and angles — without requiring backbone oxygens, so it works on any Cα trace.

Secondary structure (8-state, DSSP). DSSP 8-state secondary structure assigns each residue one of H (α-helix), G (3₁₀-helix), I (π-helix), E (extended β-strand), B (isolated β-bridge), T (hydrogen-bonded turn), S (bend), or '-' (coil). The assignment is computed from backbone hydrogen-bond geometry via the Kabsch–Sander algorithm.

Foldseek 3Di. A 3Di character summarizes, for each residue, the relative orientation of the Cα frame of its nearest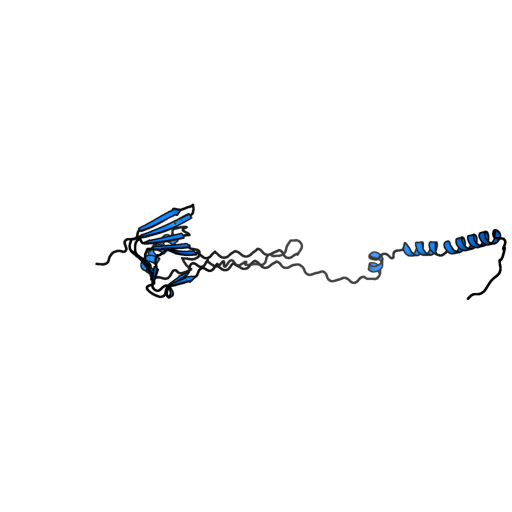 spatial neighbor. Because it encodes fold topology rather than chemistry, 3Di alignments detect remote structural similarity that sequence alignment misses.

mmCIF coordinates. The mmCIF block holds the 3D Cartesian coordinates of each backbone atom (N, Cα, C, O) in ångströms. mmCIF is the PDB's canonical archive format — a tagged-loop text representation of the atomic model.

Sequence. Sequence gives the chain of amino acids in standard one-letter code (A=alanine, C=cysteine, …, Y=tyrosine), read N→C. It is the only feature that is directly encoded by the gene; all structural features are derived from the folded form of this sequence.